Protein AF-A0A955J2I0-F1 (afdb_monomer_lite)

Foldseek 3Di:
DDDDDDDDDDDDDDDDDDDDDPPVPVVVVVVVVVVVVVVVVVVVVPPPDDDDDDDDDDDDDDPPPDLDFAADDDFDDLLFFAWLFPQEDCFQAQLHANAPDDDFDDDAWDDLPQFQDPVSNGGHNVRADAADDFAWDPQWDWDWDDDPQKIKIWTFQDFDPSGGFHDPQRDPPTPCCVGPRRNAAAATKTWIAMDGLAFDFDPGWAGDYFFFFWAWPRRHTATWQQDSRRTRCQSRHHGHQQQWDADPLNRIYHQARGPVVLVVQQDESDWAFTIATQSGATETAGHGRVSHGDDSVVAGSQQWDFYFDQRPNDTDGGIHWYAGSGPSRTTSTDRGDGDDIPIDRDPDDPPPDDDDDD

Sequence (358 aa):
MDTQQNIQPQGVPEQPKAKWYKNKKWIALIVALLVTASLIVSYFIFNRDADAPSAAKTSTQTESDSDEIPLAINPIDETKIPLGDNKVSTEAKQGYIFSCQTSFNGGGASDSNSWIDTANNTWDATKKVSVSGAVEWPNASYEASVSGGTRTITGNNLPINGQTTGVYPVQSSDPAYQYDKNPNEIAEQSLSLSFPATPSNADSPSCVDMGAVGVLMDGVVLFNGLDAGGRDAAAYETLDSCDGHPEMTDEYHHHGVPSCILSKYNEPSTSTLVGYAYDGYGIYVERDKNGDLLTNENLDECHGHTSIVDWDGEKVKLYHYVATMEYPYVVGCFRATPQVMSTQTASLPERQTPPLRR

pLDDT: mean 82.92, std 22.27, range [29.05, 98.88]

Structure (mmCIF, N/CA/C/O backbone):
data_AF-A0A955J2I0-F1
#
_entry.id   AF-A0A955J2I0-F1
#
loop_
_atom_site.group_PDB
_atom_site.id
_atom_site.type_symbol
_atom_site.label_atom_id
_atom_site.label_alt_id
_atom_site.label_comp_id
_atom_site.label_asym_id
_atom_site.label_entity_id
_atom_site.label_seq_id
_atom_site.pdbx_PDB_ins_code
_atom_site.Cartn_x
_atom_site.Cartn_y
_atom_site.Cartn_z
_atom_site.occupancy
_atom_site.B_iso_or_equiv
_atom_site.auth_seq_id
_atom_site.auth_comp_id
_atom_site.auth_asym_id
_atom_site.auth_atom_id
_atom_site.pdbx_PDB_model_num
ATOM 1 N N . MET A 1 1 ? -41.956 58.396 14.202 1.00 41.47 1 MET A N 1
ATOM 2 C CA . MET A 1 1 ? -42.240 58.990 15.521 1.00 41.47 1 MET A CA 1
ATOM 3 C C . MET A 1 1 ? -42.690 57.864 16.417 1.00 41.47 1 MET A C 1
ATOM 5 O O . MET A 1 1 ? -43.681 57.217 16.105 1.00 41.47 1 MET A O 1
ATOM 9 N N . ASP A 1 2 ? -41.863 57.587 17.420 1.00 43.94 2 ASP A N 1
ATOM 10 C CA . ASP A 1 2 ? -42.069 56.619 18.491 1.00 43.94 2 ASP A CA 1
ATOM 11 C C . ASP A 1 2 ? -43.472 56.658 19.088 1.00 43.94 2 ASP A C 1
ATOM 13 O O . ASP A 1 2 ? -44.014 57.729 19.358 1.00 43.94 2 ASP A O 1
ATOM 17 N N . THR A 1 3 ? -43.995 55.485 19.436 1.00 44.47 3 THR A N 1
ATOM 18 C CA . THR A 1 3 ? -44.557 55.299 20.779 1.00 44.47 3 THR A CA 1
ATOM 19 C C . THR A 1 3 ? -44.558 53.821 21.145 1.00 44.47 3 THR A C 1
ATOM 21 O O . THR A 1 3 ? -45.119 52.972 20.455 1.00 44.47 3 THR A O 1
ATOM 24 N N . GLN A 1 4 ? -43.851 53.534 22.233 1.00 40.41 4 GLN A N 1
ATOM 25 C CA . GLN A 1 4 ? -43.685 52.225 22.836 1.00 40.41 4 GLN A CA 1
ATOM 26 C C . GLN A 1 4 ? -44.946 51.749 23.577 1.00 40.41 4 GLN A C 1
ATOM 28 O O . GLN A 1 4 ? -45.637 52.533 24.219 1.00 40.41 4 GLN A O 1
ATOM 33 N N . GLN A 1 5 ? -45.155 50.432 23.479 1.00 42.97 5 GLN A N 1
ATOM 34 C CA . GLN A 1 5 ? -45.556 49.444 24.495 1.00 42.97 5 GLN A CA 1
ATOM 35 C C . GLN A 1 5 ? -46.550 49.814 25.612 1.00 42.97 5 GLN A C 1
ATOM 37 O O . GLN A 1 5 ? -46.297 50.670 26.451 1.00 42.97 5 GLN A O 1
ATOM 42 N N . ASN A 1 6 ? -47.549 48.940 25.788 1.00 43.09 6 ASN A N 1
ATOM 43 C CA . ASN A 1 6 ? -47.831 48.392 27.116 1.00 43.09 6 ASN A CA 1
ATOM 44 C C . ASN A 1 6 ? -48.347 46.944 27.003 1.00 43.09 6 ASN A C 1
ATOM 46 O O . ASN A 1 6 ? -49.470 46.702 26.562 1.00 43.09 6 ASN A O 1
ATOM 50 N N . ILE A 1 7 ? -47.493 45.982 27.359 1.00 46.75 7 ILE A N 1
ATOM 51 C CA . ILE A 1 7 ? -47.799 44.547 27.421 1.00 46.75 7 ILE A CA 1
ATOM 52 C C . ILE A 1 7 ? -48.140 44.219 28.880 1.00 46.75 7 ILE A C 1
ATOM 54 O O . ILE A 1 7 ? -47.330 44.437 29.776 1.00 46.75 7 ILE A O 1
ATOM 58 N N . GLN A 1 8 ? -49.341 43.690 29.115 1.00 49.28 8 GLN A N 1
ATOM 59 C CA . GLN A 1 8 ? -49.761 43.122 30.400 1.00 49.28 8 GLN A CA 1
ATOM 60 C C . GLN A 1 8 ? -49.143 41.719 30.577 1.00 49.28 8 GLN A C 1
ATOM 62 O O . GLN A 1 8 ? -49.182 40.934 29.626 1.00 49.28 8 GLN A O 1
ATOM 67 N N . PRO A 1 9 ? -48.610 41.350 31.756 1.00 47.72 9 PRO A N 1
ATOM 68 C CA . PRO A 1 9 ? -48.071 40.012 31.978 1.00 47.72 9 PRO A CA 1
ATOM 69 C C . PRO A 1 9 ? -49.199 38.979 32.142 1.00 47.72 9 PRO A C 1
ATOM 71 O O . PRO A 1 9 ? -50.043 39.086 33.030 1.00 47.72 9 PRO A O 1
ATOM 74 N N . GLN A 1 10 ? -49.201 37.964 31.276 1.00 46.72 10 GLN A N 1
ATOM 75 C CA . GLN A 1 10 ? -50.034 36.764 31.394 1.00 46.72 10 GLN A CA 1
ATOM 76 C C . GLN A 1 10 ? -49.516 35.883 32.543 1.00 46.72 10 GLN A C 1
ATOM 78 O O . GLN A 1 10 ? -48.310 35.681 32.690 1.00 46.72 10 GLN A O 1
ATOM 83 N N . GLY A 1 11 ? -50.438 35.385 33.370 1.00 41.78 11 GLY A N 1
ATOM 84 C CA . GLY A 1 11 ? -50.151 34.567 34.547 1.00 41.78 11 GLY A CA 1
ATOM 85 C C . GLY A 1 11 ? -49.504 33.218 34.220 1.00 41.78 11 GLY A C 1
ATOM 86 O O . GLY A 1 11 ? -49.794 32.589 33.206 1.00 41.78 11 GLY A O 1
ATOM 87 N N . VAL A 1 12 ? -48.633 32.768 35.122 1.00 47.84 12 VAL A N 1
ATOM 88 C CA . VAL A 1 12 ? -48.020 31.434 35.107 1.00 47.84 12 VAL A CA 1
ATOM 89 C C . VAL A 1 12 ? -49.077 30.393 35.507 1.00 47.84 12 VAL A C 1
ATOM 91 O O . VAL A 1 12 ? -49.693 30.558 36.562 1.00 47.84 12 VAL A O 1
ATOM 94 N N . PRO A 1 13 ? -49.302 29.315 34.733 1.00 45.16 13 PRO A N 1
ATOM 95 C CA . PRO A 1 13 ? -50.194 28.243 35.155 1.00 45.16 13 PRO A CA 1
ATOM 96 C C . PRO A 1 13 ? -49.532 27.380 36.242 1.00 45.16 13 PRO A C 1
ATOM 98 O O . PRO A 1 13 ? -48.404 26.904 36.100 1.00 45.16 13 PRO A O 1
ATOM 101 N N . GLU A 1 14 ? -50.257 27.186 37.341 1.00 47.28 14 GLU A N 1
ATOM 102 C CA . GLU A 1 14 ? -49.866 26.381 38.498 1.00 47.28 14 GLU A CA 1
ATOM 103 C C . GLU A 1 14 ? -49.799 24.884 38.120 1.00 47.28 14 GLU A C 1
ATOM 105 O O . GLU A 1 14 ? -50.764 24.306 37.619 1.00 47.28 14 GLU A O 1
ATOM 110 N N . GLN A 1 15 ? -48.647 24.242 38.341 1.00 48.09 15 GLN A N 1
ATOM 111 C CA . GLN A 1 15 ? -48.441 22.807 38.098 1.00 48.09 15 GLN A CA 1
ATOM 112 C C . GLN A 1 15 ? -49.146 21.961 39.181 1.00 48.09 15 GLN A C 1
ATOM 114 O O . GLN A 1 15 ? -49.000 22.258 40.373 1.00 48.09 15 GLN A O 1
ATOM 119 N N . PRO A 1 16 ? -49.859 20.870 38.837 1.00 45.12 16 PRO A N 1
ATOM 120 C CA . PRO A 1 16 ? -50.501 20.027 39.838 1.00 45.12 16 PRO A CA 1
ATOM 121 C C . PRO A 1 16 ? -49.459 19.233 40.640 1.00 45.12 16 PRO A C 1
ATOM 123 O O . PRO A 1 16 ? -48.664 18.464 40.100 1.00 45.12 16 PRO A O 1
ATOM 126 N N . LYS A 1 17 ? -49.485 19.389 41.968 1.00 42.72 17 LYS A N 1
ATOM 127 C CA . LYS A 1 17 ? -48.647 18.627 42.907 1.00 42.72 17 LYS A CA 1
ATOM 128 C C . LYS A 1 17 ? -48.987 17.134 42.828 1.00 42.72 17 LYS A C 1
ATOM 130 O O . LYS A 1 17 ? -50.084 16.723 43.209 1.00 42.72 17 LYS A O 1
ATOM 135 N N . ALA A 1 18 ? -48.030 16.315 42.394 1.00 43.56 18 ALA A N 1
ATOM 136 C CA . ALA A 1 18 ? -48.147 14.860 42.410 1.00 43.56 18 ALA A CA 1
ATOM 137 C C . ALA A 1 18 ? -48.286 14.340 43.856 1.00 43.56 18 ALA A C 1
ATOM 139 O O . ALA A 1 18 ? -47.379 14.474 44.681 1.00 43.56 18 ALA A O 1
ATOM 140 N N . LYS A 1 19 ? -49.436 13.735 44.178 1.00 42.22 19 LYS A N 1
ATOM 141 C CA . LYS A 1 19 ? -49.661 13.022 45.444 1.00 42.22 19 LYS A CA 1
ATOM 142 C C . LYS A 1 19 ? -48.956 11.666 45.401 1.00 42.22 19 LYS A C 1
ATOM 144 O O . LYS A 1 19 ? -49.453 10.718 44.802 1.00 42.22 19 LYS A O 1
ATOM 149 N N . TRP A 1 20 ? -47.831 11.560 46.099 1.00 37.31 20 TRP A N 1
ATOM 150 C CA . TRP A 1 20 ? -47.166 10.286 46.368 1.00 37.31 20 TRP A CA 1
ATOM 151 C C . TRP A 1 20 ? -47.959 9.482 47.409 1.00 37.31 20 TRP A C 1
ATOM 153 O O . TRP A 1 20 ? -47.962 9.805 48.599 1.00 37.31 20 TRP A O 1
ATOM 163 N N . TYR A 1 21 ? -48.639 8.420 46.973 1.00 45.06 21 TYR A N 1
ATOM 164 C CA . TYR A 1 21 ? -49.272 7.452 47.870 1.00 45.06 21 TYR A CA 1
ATOM 165 C C . TYR A 1 21 ? -48.204 6.564 48.531 1.00 45.06 21 TYR A C 1
ATOM 167 O O . TYR A 1 21 ? -47.581 5.718 47.893 1.00 45.06 21 TYR A O 1
ATOM 175 N N . LYS A 1 22 ? -48.012 6.726 49.847 1.00 51.97 22 LYS A N 1
ATOM 176 C CA . LYS A 1 22 ? -47.215 5.819 50.691 1.00 51.97 22 LYS A CA 1
ATOM 177 C C . LYS A 1 22 ? -47.946 4.484 50.872 1.00 51.97 22 LYS A C 1
ATOM 179 O O . LYS A 1 22 ? -48.628 4.287 51.872 1.00 51.97 22 LYS A O 1
ATOM 184 N N . ASN A 1 23 ? -47.756 3.539 49.955 1.00 51.47 23 ASN A N 1
ATOM 185 C CA . ASN A 1 23 ? -48.223 2.161 50.123 1.00 51.47 23 ASN A CA 1
ATOM 186 C C . ASN A 1 23 ? -47.050 1.222 50.452 1.00 51.47 23 ASN A C 1
ATOM 188 O O . ASN A 1 23 ? -46.541 0.491 49.605 1.00 51.47 23 ASN A O 1
ATOM 192 N N . LYS A 1 24 ? -46.644 1.204 51.731 1.00 50.97 24 LYS A N 1
ATOM 193 C CA . LYS A 1 24 ? -45.566 0.345 52.273 1.00 50.97 24 LYS A CA 1
ATOM 194 C C . LYS A 1 24 ? -45.772 -1.167 52.043 1.00 50.97 24 LYS A C 1
ATOM 196 O O . LYS A 1 24 ? -44.833 -1.932 52.213 1.00 50.97 24 LYS A O 1
ATOM 201 N N . LYS A 1 25 ? -46.972 -1.603 51.640 1.00 50.94 25 LYS A N 1
ATOM 202 C CA . LYS A 1 25 ? -47.288 -3.014 51.363 1.00 50.94 25 LYS A CA 1
ATOM 203 C C . LYS A 1 25 ? -46.797 -3.512 49.993 1.00 50.94 25 LYS A C 1
ATOM 205 O O . LYS A 1 25 ? -46.564 -4.704 49.857 1.00 50.94 25 LYS A O 1
ATOM 210 N N . TRP A 1 26 ? -46.579 -2.626 49.016 1.00 51.47 26 TRP A N 1
ATOM 211 C CA . TRP A 1 26 ? -46.114 -3.021 47.674 1.00 51.47 26 TRP A CA 1
ATOM 212 C C . TRP A 1 26 ? -44.588 -3.154 47.581 1.00 51.47 26 TRP A C 1
ATOM 214 O O . TRP A 1 26 ? -44.085 -4.024 46.879 1.00 51.47 26 TRP A O 1
ATOM 224 N N . ILE A 1 27 ? -43.846 -2.368 48.367 1.00 56.34 27 ILE A N 1
ATOM 225 C CA . ILE A 1 27 ? -42.375 -2.438 48.423 1.00 56.34 27 ILE A CA 1
ATOM 226 C C . ILE A 1 27 ? -41.914 -3.772 49.038 1.00 56.34 27 ILE A C 1
ATOM 228 O O . ILE A 1 27 ? -40.964 -4.376 48.553 1.00 56.34 27 ILE A O 1
ATOM 232 N N . ALA A 1 28 ? -42.628 -4.286 50.046 1.00 54.81 28 ALA A N 1
ATOM 233 C CA . ALA A 1 28 ? -42.317 -5.581 50.656 1.00 54.81 28 ALA A CA 1
ATOM 234 C C . ALA A 1 28 ? -42.528 -6.771 49.694 1.00 54.81 28 ALA A C 1
ATOM 236 O O . ALA A 1 28 ? -41.778 -7.741 49.749 1.00 54.81 28 ALA A O 1
ATOM 237 N N . LEU A 1 29 ? -43.505 -6.679 48.783 1.00 53.41 29 LEU A N 1
ATOM 238 C CA . LEU A 1 29 ? -43.771 -7.702 47.762 1.00 53.41 29 LEU A CA 1
ATOM 239 C C . LEU A 1 29 ? -42.708 -7.715 46.653 1.00 53.41 29 LEU A C 1
ATOM 241 O O . LEU A 1 29 ? -42.313 -8.788 46.206 1.00 53.41 29 LEU A O 1
ATOM 245 N N . ILE A 1 30 ? -42.192 -6.547 46.258 1.00 56.88 30 ILE A N 1
ATOM 246 C CA . ILE A 1 30 ? -41.130 -6.434 45.242 1.00 56.88 30 ILE A CA 1
ATOM 247 C C . ILE A 1 30 ? -39.786 -6.942 45.789 1.00 56.88 30 ILE A C 1
ATOM 249 O O . ILE A 1 30 ? -39.065 -7.652 45.091 1.00 56.88 30 ILE A O 1
ATOM 253 N N . VAL A 1 31 ? -39.469 -6.661 47.058 1.00 60.50 31 VAL A N 1
ATOM 254 C CA . VAL A 1 31 ? -38.233 -7.155 47.694 1.00 60.50 31 VAL A CA 1
ATOM 255 C C . VAL A 1 31 ? -38.262 -8.682 47.883 1.00 60.50 31 VAL A C 1
ATOM 257 O O . VAL A 1 31 ? -37.247 -9.337 47.663 1.00 60.50 31 VAL A O 1
ATOM 260 N N . ALA A 1 32 ? -39.415 -9.283 48.201 1.00 57.81 32 ALA A N 1
ATOM 261 C CA . ALA A 1 32 ? -39.543 -10.742 48.326 1.00 57.81 32 ALA A CA 1
ATOM 262 C C . ALA A 1 32 ? -39.419 -11.491 46.977 1.00 57.81 32 ALA A C 1
ATOM 264 O O . ALA A 1 32 ? -38.877 -12.598 46.927 1.00 57.81 32 ALA A O 1
ATOM 265 N N . LEU A 1 33 ? -39.868 -10.877 45.876 1.00 53.56 33 LEU A N 1
ATOM 266 C CA . LEU A 1 33 ? -39.713 -11.417 44.516 1.00 53.56 33 LEU A CA 1
ATOM 267 C C . LEU A 1 33 ? -38.259 -11.357 44.017 1.00 53.56 33 LEU A C 1
ATOM 269 O O . LEU A 1 33 ? -37.804 -12.280 43.348 1.00 53.56 33 LEU A O 1
ATOM 273 N N . LEU A 1 34 ? -37.496 -10.326 44.396 1.00 50.88 34 LEU A N 1
ATOM 274 C CA . LEU A 1 34 ? -36.080 -10.208 44.023 1.00 50.88 34 LEU A CA 1
ATOM 275 C C . LEU A 1 34 ? -35.172 -11.181 44.799 1.00 50.88 34 LEU A C 1
ATOM 277 O O . LEU A 1 34 ? -34.218 -11.710 44.236 1.00 50.88 34 LEU A O 1
ATOM 281 N N . VAL A 1 35 ? -35.490 -11.489 46.063 1.00 53.41 35 VAL A N 1
ATOM 282 C CA . VAL A 1 35 ? -34.707 -12.446 46.874 1.00 53.41 35 VAL A CA 1
ATOM 283 C C . VAL A 1 35 ? -34.937 -13.902 46.441 1.00 53.41 35 VAL A C 1
ATOM 285 O O . VAL A 1 35 ? -34.027 -14.724 46.531 1.00 53.41 35 VAL A O 1
ATOM 288 N N . THR A 1 36 ? -36.119 -14.233 45.913 1.00 49.44 36 THR A N 1
ATOM 289 C CA . THR A 1 36 ? -36.418 -15.586 45.407 1.00 49.44 36 THR A CA 1
ATOM 290 C C . THR A 1 36 ? -35.846 -15.834 44.008 1.00 49.44 36 THR A C 1
ATOM 292 O O . THR A 1 36 ? -35.385 -16.942 43.737 1.00 49.44 36 THR A O 1
ATOM 295 N N . ALA A 1 37 ? -35.757 -14.806 43.155 1.00 48.69 37 ALA A N 1
ATOM 296 C CA . ALA A 1 37 ? -35.093 -14.903 41.852 1.00 48.69 37 ALA A CA 1
ATOM 297 C C . ALA A 1 37 ? -33.570 -15.151 41.968 1.00 48.69 37 ALA A C 1
ATOM 299 O O . ALA A 1 37 ? -33.034 -15.995 41.249 1.00 48.69 37 ALA A O 1
ATOM 300 N N . SER A 1 38 ? -32.877 -14.516 42.924 1.00 47.12 38 SER A N 1
ATOM 301 C CA . SER A 1 38 ? -31.424 -14.708 43.124 1.00 47.12 38 SER A CA 1
ATOM 302 C C . SER A 1 38 ? -31.030 -16.084 43.683 1.00 47.12 38 SER A C 1
ATOM 304 O O . SER A 1 38 ? -29.904 -16.540 43.469 1.00 47.12 38 SER A O 1
ATOM 306 N N . LEU A 1 39 ? -31.948 -16.789 44.355 1.00 43.91 39 LEU A N 1
ATOM 307 C CA . LEU A 1 39 ? -31.696 -18.148 44.856 1.00 43.91 39 LEU A CA 1
ATOM 308 C C . LEU A 1 39 ? -31.892 -19.222 43.774 1.00 43.91 39 LEU A C 1
ATOM 310 O O . LEU A 1 39 ? -31.216 -20.247 43.809 1.00 43.91 39 LEU A O 1
ATOM 314 N N . ILE A 1 40 ? -32.746 -18.973 42.775 1.00 49.19 40 ILE A N 1
ATOM 315 C CA . ILE A 1 40 ? -32.965 -19.900 41.653 1.00 49.19 40 ILE A CA 1
ATOM 316 C C . ILE A 1 40 ? -31.797 -19.827 40.657 1.00 49.19 40 ILE A C 1
ATOM 318 O O . ILE A 1 40 ? -31.323 -20.865 40.203 1.00 49.19 40 ILE A O 1
ATOM 322 N N . VAL A 1 41 ? -31.255 -18.634 40.387 1.00 45.66 41 VAL A N 1
ATOM 323 C CA . VAL A 1 41 ? -30.077 -18.471 39.509 1.00 45.66 41 VAL A CA 1
ATOM 324 C C . VAL A 1 41 ? -28.834 -19.147 40.108 1.00 45.66 41 VAL A C 1
ATOM 326 O O . VAL A 1 41 ? -28.095 -19.817 39.393 1.00 45.66 41 VAL A O 1
ATOM 329 N N . SER A 1 42 ? -28.661 -19.091 41.433 1.00 44.34 42 SER A N 1
ATOM 330 C CA . SER A 1 42 ? -27.559 -19.780 42.128 1.00 44.34 42 SER A CA 1
ATOM 331 C C . SER A 1 42 ? -27.664 -21.317 42.084 1.00 44.34 42 SER A C 1
ATOM 333 O O . SER A 1 42 ? -26.641 -21.994 42.111 1.00 44.34 42 SER A O 1
ATOM 335 N N . TYR A 1 43 ? -28.875 -21.883 41.977 1.00 42.06 43 TYR A N 1
ATOM 336 C CA . TYR A 1 43 ? -29.081 -23.337 41.875 1.00 42.06 43 TYR A CA 1
ATOM 337 C C . TYR A 1 43 ? -28.783 -23.882 40.466 1.00 42.06 43 TYR A C 1
ATOM 339 O O . TYR A 1 43 ? -28.312 -25.010 40.332 1.00 42.06 43 TYR A O 1
ATOM 347 N N . PHE A 1 44 ? -28.990 -23.077 39.417 1.00 40.25 44 PHE A N 1
ATOM 348 C CA . PHE A 1 44 ? -28.693 -23.472 38.033 1.00 40.25 44 PHE A CA 1
ATOM 349 C C . PHE A 1 44 ? -27.226 -23.268 37.620 1.00 40.25 44 PHE A C 1
ATOM 351 O O . PHE A 1 44 ? -26.781 -23.921 36.680 1.00 40.25 44 PHE A O 1
ATOM 358 N N . ILE A 1 45 ? -26.462 -22.428 38.328 1.00 44.47 45 ILE A N 1
ATOM 359 C CA . ILE A 1 45 ? -25.027 -22.212 38.057 1.00 44.47 45 ILE A CA 1
ATOM 360 C C . ILE A 1 45 ? -24.145 -23.336 38.646 1.00 44.47 45 ILE A C 1
ATOM 362 O O . ILE A 1 45 ? -23.061 -23.581 38.133 1.00 44.47 45 ILE A O 1
ATOM 366 N N . PHE A 1 46 ? -24.609 -24.073 39.664 1.00 38.50 46 PHE A N 1
ATOM 367 C CA . PHE A 1 46 ? -23.791 -25.079 40.368 1.00 38.50 46 PHE A CA 1
ATOM 368 C C . PHE A 1 46 ? -24.024 -26.549 39.973 1.00 38.50 46 PHE A C 1
ATOM 370 O O . PHE A 1 46 ? -23.339 -27.414 40.507 1.00 38.50 46 PHE A O 1
ATOM 377 N N . ASN A 1 47 ? -24.963 -26.862 39.071 1.00 38.56 47 ASN A N 1
ATOM 378 C CA . ASN A 1 47 ? -25.396 -28.251 38.838 1.00 38.56 47 ASN A CA 1
ATOM 379 C C . ASN A 1 47 ? -25.459 -28.675 37.360 1.00 38.56 47 ASN A C 1
ATOM 381 O O . ASN A 1 47 ? -26.307 -29.482 36.977 1.00 38.56 47 ASN A O 1
ATOM 385 N N . ARG A 1 48 ? -24.561 -28.157 36.514 1.00 41.22 48 ARG A N 1
ATOM 386 C CA . ARG A 1 48 ? -24.465 -28.584 35.108 1.00 41.22 48 ARG A CA 1
ATOM 387 C C . ARG A 1 48 ? -23.078 -29.099 34.722 1.00 41.22 48 ARG A C 1
ATOM 389 O O . ARG A 1 48 ? -22.542 -28.684 33.708 1.00 41.22 48 ARG A O 1
ATOM 396 N N . ASP A 1 49 ? -22.571 -30.052 35.499 1.00 42.00 49 ASP A N 1
ATOM 397 C CA . ASP A 1 49 ? -21.502 -30.965 35.084 1.00 42.00 49 ASP A CA 1
ATOM 398 C C . ASP A 1 49 ? -21.998 -32.410 35.213 1.00 42.00 49 ASP A C 1
ATOM 400 O O . ASP A 1 49 ? -22.025 -32.965 36.308 1.00 42.00 49 ASP A O 1
ATOM 404 N N . ALA A 1 50 ? -22.443 -32.985 34.094 1.00 46.12 50 ALA A N 1
ATOM 405 C CA . ALA A 1 50 ? -22.322 -34.403 33.742 1.00 46.12 50 ALA A CA 1
ATOM 406 C C . ALA A 1 50 ? -23.073 -34.665 32.425 1.00 46.12 50 ALA A C 1
ATOM 408 O O . ALA A 1 50 ? -24.240 -34.310 32.281 1.00 46.12 50 ALA A O 1
ATOM 409 N N . ASP A 1 51 ? -22.369 -35.326 31.508 1.00 39.09 51 ASP A N 1
ATOM 410 C CA . ASP A 1 51 ? -22.837 -35.981 30.281 1.00 39.09 51 ASP A CA 1
ATOM 411 C C . ASP A 1 51 ? -22.989 -35.123 29.008 1.00 39.09 51 ASP A C 1
ATOM 413 O O . ASP A 1 51 ? -24.080 -34.774 28.562 1.00 39.09 51 ASP A O 1
ATOM 417 N N . ALA A 1 52 ? -21.851 -34.904 28.334 1.00 40.00 52 ALA A N 1
ATOM 418 C CA . ALA A 1 52 ? -21.777 -34.707 26.883 1.00 40.00 52 ALA A CA 1
ATOM 419 C C . ALA A 1 52 ? -20.863 -35.789 26.257 1.00 40.00 52 ALA A C 1
ATOM 421 O O . ALA A 1 52 ? -19.793 -36.068 26.808 1.00 40.00 52 ALA A O 1
ATOM 422 N N . PRO A 1 53 ? -21.247 -36.422 25.128 1.00 37.00 53 PRO A N 1
ATOM 423 C CA . PRO A 1 53 ? -20.465 -37.484 24.503 1.00 37.00 53 PRO A CA 1
ATOM 424 C C . PRO A 1 53 ? -19.330 -36.934 23.620 1.00 37.00 53 PRO A C 1
ATOM 426 O O . PRO A 1 53 ? -19.520 -36.004 22.846 1.00 37.00 53 PRO A O 1
ATOM 429 N N . SER A 1 54 ? -18.159 -37.568 23.759 1.00 32.34 54 SER A N 1
ATOM 430 C CA . SER A 1 54 ? -16.986 -37.642 22.866 1.00 32.34 54 SER A CA 1
ATOM 431 C C . SER A 1 54 ? -16.844 -36.574 21.764 1.00 32.34 54 SER A C 1
ATOM 433 O O . SER A 1 54 ? -17.412 -36.680 20.679 1.00 32.34 54 SER A O 1
ATOM 435 N N . ALA A 1 55 ? -15.971 -35.598 22.028 1.00 35.44 55 ALA A N 1
ATOM 436 C CA . ALA A 1 55 ? -15.475 -34.630 21.059 1.00 35.44 55 ALA A CA 1
ATOM 437 C C . ALA A 1 55 ? -14.580 -35.287 19.989 1.00 35.44 55 ALA A C 1
ATOM 439 O O . ALA A 1 55 ? -13.589 -35.955 20.303 1.00 35.44 55 ALA A O 1
ATOM 440 N N . ALA A 1 56 ? -14.907 -35.029 18.722 1.00 36.66 56 ALA A N 1
ATOM 441 C CA . ALA A 1 56 ? -13.955 -35.065 17.621 1.00 36.66 56 ALA A CA 1
ATOM 442 C C . ALA A 1 56 ? -13.002 -33.861 17.746 1.00 36.66 56 ALA A C 1
ATOM 444 O O . ALA A 1 56 ? -13.406 -32.775 18.155 1.00 36.66 56 ALA A O 1
ATOM 445 N N . LYS A 1 57 ? -11.722 -34.084 17.435 1.00 37.31 57 LYS A N 1
ATOM 446 C CA . LYS A 1 57 ? -10.630 -33.110 17.554 1.00 37.31 57 LYS A CA 1
ATOM 447 C C . LYS A 1 57 ? -10.854 -31.901 16.638 1.00 37.31 57 LYS A C 1
ATOM 449 O O . LYS A 1 57 ? -10.599 -31.997 15.442 1.00 37.31 57 LYS A O 1
ATOM 454 N N . THR A 1 58 ? -11.230 -30.770 17.220 1.00 29.06 58 THR A N 1
ATOM 455 C CA . THR A 1 58 ? -11.061 -29.444 16.614 1.00 29.06 58 THR A CA 1
ATOM 456 C C . THR A 1 58 ? -9.801 -28.828 17.210 1.00 29.06 58 THR A C 1
ATOM 458 O O . THR A 1 58 ? -9.653 -28.785 18.431 1.00 29.06 58 THR A O 1
ATOM 461 N N . SER A 1 59 ? -8.855 -28.433 16.357 1.00 32.88 59 SER A N 1
ATOM 462 C CA . SER A 1 59 ? -7.624 -27.764 16.769 1.00 32.88 59 SER A CA 1
ATOM 463 C C . SER A 1 59 ? -7.954 -26.389 17.339 1.00 32.88 59 SER A C 1
ATOM 465 O O . SER A 1 59 ? -8.426 -25.512 16.620 1.00 32.88 59 SER A O 1
ATOM 467 N N . THR A 1 60 ? -7.698 -26.211 18.627 1.00 29.05 60 THR A N 1
ATOM 468 C CA . THR A 1 60 ? -7.707 -24.915 19.295 1.00 29.05 60 THR A CA 1
ATOM 469 C C . THR A 1 60 ? -6.613 -24.043 18.677 1.00 29.05 60 THR A C 1
ATOM 471 O O . THR A 1 60 ? -5.431 -24.320 18.874 1.00 29.05 60 THR A O 1
ATOM 474 N N . GLN A 1 61 ? -6.995 -23.024 17.907 1.00 36.72 61 GLN A N 1
ATOM 475 C CA . GLN A 1 61 ? -6.129 -21.870 17.695 1.00 36.72 61 GLN A CA 1
ATOM 476 C C . GLN A 1 61 ? -6.143 -21.061 18.991 1.00 36.72 61 GLN A C 1
ATOM 478 O O . GLN A 1 61 ? -7.198 -20.704 19.512 1.00 36.72 61 GLN A O 1
ATOM 483 N N . THR A 1 62 ? -4.962 -20.871 19.555 1.00 30.02 62 THR A N 1
ATOM 484 C CA . THR A 1 62 ? -4.730 -20.020 20.713 1.00 30.02 62 THR A CA 1
ATOM 485 C C . THR A 1 62 ? -4.815 -18.573 20.231 1.00 30.02 62 THR A C 1
ATOM 487 O O . THR A 1 62 ? -3.925 -18.136 19.510 1.00 30.02 62 THR A O 1
ATOM 490 N N . GLU A 1 63 ? -5.861 -17.832 20.602 1.00 40.50 63 GLU A N 1
ATOM 491 C CA . GLU A 1 63 ? -5.809 -16.365 20.566 1.00 40.50 63 GLU A CA 1
ATOM 492 C C . GLU A 1 63 ? -4.680 -15.932 21.510 1.00 40.50 63 GLU A C 1
ATOM 494 O O . GLU A 1 63 ? -4.781 -16.082 22.731 1.00 40.50 63 GLU A O 1
ATOM 499 N N . SER A 1 64 ? -3.558 -15.479 20.950 1.00 36.78 64 SER A N 1
ATOM 500 C CA . SER A 1 64 ? -2.481 -14.880 21.726 1.00 36.78 64 SER A CA 1
ATOM 501 C C . SER A 1 64 ? -2.922 -13.496 22.183 1.00 36.78 64 SER A C 1
ATOM 503 O O . SER A 1 64 ? -3.011 -12.557 21.397 1.00 36.78 64 SER A O 1
ATOM 505 N N . ASP A 1 65 ? -3.197 -13.379 23.475 1.00 40.41 65 ASP A N 1
ATOM 506 C CA . ASP A 1 65 ? -3.350 -12.113 24.179 1.00 40.41 65 ASP A CA 1
ATOM 507 C C . ASP A 1 65 ? -1.957 -11.466 24.311 1.00 40.41 65 ASP A C 1
ATOM 509 O O . ASP A 1 65 ? -1.293 -11.600 25.337 1.00 40.41 65 ASP A O 1
ATOM 513 N N . SER A 1 66 ? -1.426 -10.887 23.229 1.00 45.06 66 SER A N 1
ATOM 514 C CA . SER A 1 66 ? -0.103 -10.254 23.245 1.00 45.06 66 SER A CA 1
ATOM 515 C C . SER A 1 66 ? -0.227 -8.755 23.505 1.00 45.06 66 SER A C 1
ATOM 517 O O . SER A 1 66 ? -0.317 -7.947 22.584 1.00 45.06 66 SER A O 1
ATOM 519 N N . ASP A 1 67 ? -0.146 -8.400 24.787 1.00 49.25 67 ASP A N 1
ATOM 520 C CA . ASP A 1 67 ? 0.259 -7.073 25.280 1.00 49.25 67 ASP A CA 1
ATOM 521 C C . ASP A 1 67 ? 1.742 -6.746 24.954 1.00 49.25 67 ASP A C 1
ATOM 523 O O . ASP A 1 67 ? 2.275 -5.726 25.393 1.00 49.25 67 ASP A O 1
ATOM 527 N N . GLU A 1 68 ? 2.450 -7.615 24.222 1.00 57.31 68 GLU A N 1
ATOM 528 C CA . GLU A 1 68 ? 3.892 -7.530 23.985 1.00 57.31 68 GLU A CA 1
ATOM 529 C C . GLU A 1 68 ? 4.248 -7.075 22.565 1.00 57.31 68 GLU A C 1
ATOM 531 O O . GLU A 1 68 ? 3.637 -7.478 21.578 1.00 57.31 68 GLU A O 1
ATOM 536 N N . ILE A 1 69 ? 5.310 -6.262 22.504 1.00 56.53 69 ILE A N 1
ATOM 537 C CA . ILE A 1 69 ? 6.100 -5.930 21.310 1.00 56.53 69 ILE A CA 1
ATOM 538 C C . ILE A 1 69 ? 6.297 -7.193 20.454 1.00 56.53 69 ILE A C 1
ATOM 540 O O . ILE A 1 69 ? 6.648 -8.230 21.034 1.00 56.53 69 ILE A O 1
ATOM 544 N N . PRO A 1 70 ? 6.159 -7.131 19.110 1.00 63.53 70 PRO A N 1
ATOM 545 C CA . PRO A 1 70 ? 6.361 -8.308 18.278 1.00 63.53 70 PRO A CA 1
ATOM 546 C C . PRO A 1 70 ? 7.734 -8.930 18.565 1.00 63.53 70 PRO A C 1
ATOM 548 O O . PRO A 1 70 ? 8.766 -8.244 18.617 1.00 63.53 70 PRO A O 1
ATOM 551 N N . LEU A 1 71 ? 7.728 -10.241 18.830 1.00 68.81 71 LEU A N 1
ATOM 552 C CA . LEU A 1 71 ? 8.935 -11.047 19.033 1.00 68.81 71 LEU A CA 1
ATOM 553 C C . LEU A 1 71 ? 9.886 -10.875 17.843 1.00 68.81 71 LEU A C 1
ATOM 555 O O . LEU A 1 71 ? 9.445 -10.471 16.784 1.00 68.81 71 LEU A O 1
ATOM 559 N N . ALA A 1 72 ? 11.174 -11.213 17.996 1.00 76.44 72 ALA A N 1
ATOM 560 C CA . ALA A 1 72 ? 12.098 -11.152 16.853 1.00 76.44 72 ALA A CA 1
ATOM 561 C C . ALA A 1 72 ? 11.567 -12.014 15.706 1.00 76.44 72 ALA A C 1
ATOM 563 O O . ALA A 1 72 ? 11.376 -13.220 15.890 1.00 76.44 72 ALA A O 1
ATOM 564 N N . ILE A 1 73 ? 11.386 -11.385 14.557 1.00 83.50 73 ILE A N 1
ATOM 565 C CA . ILE A 1 73 ? 10.936 -11.973 13.306 1.00 83.50 73 ILE A CA 1
ATOM 566 C C . ILE A 1 73 ? 12.171 -12.168 12.432 1.00 83.50 73 ILE A C 1
ATOM 568 O O . ILE A 1 73 ? 13.159 -11.443 12.541 1.00 83.50 73 ILE A O 1
ATOM 572 N N . ASN A 1 74 ? 12.158 -13.198 11.591 1.00 86.06 74 ASN A N 1
ATOM 573 C CA . ASN A 1 74 ? 13.176 -13.302 10.556 1.00 86.06 74 ASN A CA 1
ATOM 574 C C . ASN A 1 74 ? 12.785 -12.342 9.428 1.00 86.06 74 ASN A C 1
ATOM 576 O O . ASN A 1 74 ? 11.713 -12.540 8.851 1.00 86.06 74 ASN A O 1
ATOM 580 N N . PRO A 1 75 ? 13.611 -11.336 9.097 1.00 86.94 75 PRO A N 1
ATOM 581 C CA . PRO A 1 75 ? 13.274 -10.411 8.029 1.00 86.94 75 PRO A CA 1
ATOM 582 C C . PRO A 1 75 ? 13.138 -11.146 6.697 1.00 86.94 75 PRO A C 1
ATOM 584 O O . PRO A 1 75 ? 13.840 -12.128 6.428 1.00 86.94 75 PRO A O 1
ATOM 587 N N . ILE A 1 76 ? 12.249 -10.638 5.848 1.00 92.88 76 ILE A N 1
ATOM 588 C CA . ILE A 1 76 ? 12.128 -11.097 4.468 1.00 92.88 76 ILE A CA 1
ATOM 589 C C . ILE A 1 76 ? 13.397 -10.707 3.703 1.00 92.88 76 ILE A C 1
ATOM 591 O O . ILE A 1 76 ? 13.845 -9.564 3.750 1.00 92.88 76 ILE A O 1
ATOM 595 N N . ASP A 1 77 ? 13.972 -11.671 2.984 1.00 94.88 77 ASP A N 1
ATOM 596 C CA . ASP A 1 77 ? 15.053 -11.422 2.033 1.00 94.88 77 ASP A CA 1
ATOM 597 C C . ASP A 1 77 ? 14.480 -10.673 0.820 1.00 94.88 77 ASP A C 1
ATOM 599 O O . ASP A 1 77 ? 13.790 -11.265 -0.010 1.00 94.88 77 ASP A O 1
ATOM 603 N N . GLU A 1 78 ? 14.773 -9.375 0.711 1.00 95.12 78 GLU A N 1
ATOM 604 C CA . GLU A 1 78 ? 14.303 -8.508 -0.382 1.00 95.12 78 GLU A CA 1
ATOM 605 C C . GLU A 1 78 ? 14.738 -8.992 -1.776 1.00 95.12 78 GLU A C 1
ATOM 607 O O . GLU A 1 78 ? 14.147 -8.602 -2.783 1.00 95.12 78 GLU A O 1
ATOM 612 N N . THR A 1 79 ? 15.745 -9.870 -1.855 1.00 96.44 79 THR A N 1
ATOM 613 C CA . THR A 1 79 ? 16.188 -10.471 -3.120 1.00 96.44 79 THR A CA 1
ATOM 614 C C . THR A 1 79 ? 15.376 -11.705 -3.525 1.00 96.44 79 THR A C 1
ATOM 616 O O . THR A 1 79 ? 15.561 -12.232 -4.626 1.00 96.44 79 THR A O 1
ATOM 619 N N . LYS A 1 80 ? 14.504 -12.199 -2.634 1.00 96.62 80 LYS A N 1
ATOM 620 C CA . LYS A 1 80 ? 13.724 -13.438 -2.782 1.00 96.62 80 LYS A CA 1
ATOM 621 C C . LYS A 1 80 ? 12.340 -13.335 -2.136 1.00 96.62 80 LYS A C 1
ATOM 623 O O . LYS A 1 80 ? 11.893 -14.260 -1.455 1.00 96.62 80 LYS A O 1
ATOM 628 N N . ILE A 1 81 ? 11.647 -12.227 -2.363 1.00 96.94 81 ILE A N 1
ATOM 629 C CA . ILE A 1 81 ? 10.284 -12.034 -1.864 1.00 96.94 81 ILE A CA 1
ATOM 630 C C . ILE A 1 81 ? 9.368 -13.077 -2.523 1.00 96.94 81 ILE A C 1
ATOM 632 O O . ILE A 1 81 ? 9.415 -13.215 -3.748 1.00 96.94 81 ILE A O 1
ATOM 636 N N . PRO A 1 82 ? 8.537 -13.825 -1.772 1.00 96.81 82 PRO A N 1
ATOM 637 C CA . PRO A 1 82 ? 7.595 -14.771 -2.363 1.00 96.81 82 PRO A CA 1
ATOM 638 C C . PRO A 1 82 ? 6.632 -14.082 -3.336 1.00 96.81 82 PRO A C 1
ATOM 640 O O . PRO A 1 82 ? 5.936 -13.142 -2.960 1.00 96.81 82 PRO A O 1
ATOM 643 N N . LEU A 1 83 ? 6.549 -14.589 -4.566 1.00 96.38 83 LEU A N 1
ATOM 644 C CA . LEU A 1 83 ? 5.655 -14.057 -5.593 1.00 96.38 83 LEU A CA 1
ATOM 645 C C . LEU A 1 83 ? 4.185 -14.365 -5.252 1.00 96.38 83 LEU A C 1
ATOM 647 O O . LEU A 1 83 ? 3.849 -15.490 -4.852 1.00 96.38 83 LEU A O 1
ATOM 651 N N . GLY A 1 84 ? 3.318 -13.363 -5.400 1.00 96.50 84 GLY A N 1
ATOM 652 C CA . GLY A 1 84 ? 1.876 -13.422 -5.141 1.00 96.50 84 GLY A CA 1
ATOM 653 C C . GLY A 1 84 ? 1.027 -14.087 -6.229 1.00 96.50 84 GLY A C 1
ATOM 654 O O . GLY A 1 84 ? -0.176 -14.267 -6.044 1.00 96.50 84 GLY A O 1
ATOM 655 N N . ASP A 1 85 ? 1.624 -14.489 -7.349 1.00 94.56 85 ASP A N 1
ATOM 656 C C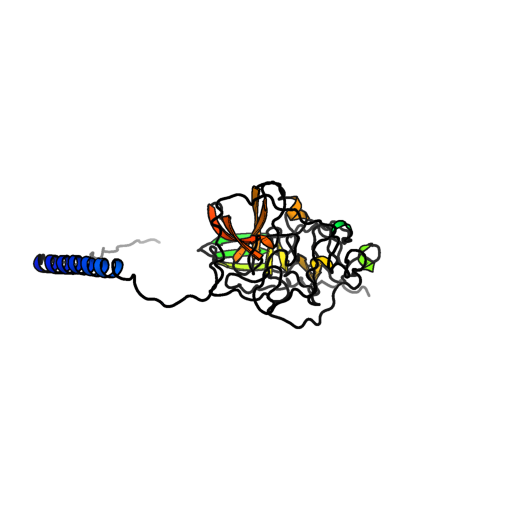A . ASP A 1 85 ? 0.902 -15.092 -8.469 1.00 94.56 85 ASP A CA 1
ATOM 657 C C . ASP A 1 85 ? 0.066 -16.309 -8.061 1.00 94.56 85 ASP A C 1
ATOM 659 O O . ASP A 1 85 ? 0.500 -17.188 -7.313 1.00 94.56 85 ASP A O 1
ATOM 663 N N . ASN A 1 86 ? -1.151 -16.384 -8.608 1.00 93.56 86 ASN A N 1
ATOM 664 C CA . ASN A 1 86 ? -2.150 -17.414 -8.302 1.00 93.56 86 ASN A CA 1
ATOM 665 C C . ASN A 1 86 ? -2.615 -17.445 -6.832 1.00 93.56 86 ASN A C 1
ATOM 667 O O . ASN A 1 86 ? -3.332 -18.371 -6.444 1.00 93.56 86 ASN A O 1
ATOM 671 N N . LYS A 1 87 ? -2.275 -16.443 -6.010 1.00 96.94 87 LYS A N 1
ATOM 672 C CA . LYS A 1 87 ? -2.793 -16.300 -4.641 1.00 96.94 87 LYS A CA 1
ATOM 673 C C . LYS A 1 87 ? -4.083 -15.473 -4.600 1.00 96.94 87 LYS A C 1
ATOM 675 O O . LYS A 1 87 ? -4.233 -14.536 -3.816 1.00 96.94 87 LYS A O 1
ATOM 680 N N . VAL A 1 88 ? -5.040 -15.863 -5.439 1.00 97.31 88 VAL A N 1
ATOM 681 C CA . VAL A 1 88 ? -6.427 -15.376 -5.428 1.00 97.31 88 VAL A CA 1
ATOM 682 C C . VAL A 1 88 ? -7.330 -16.489 -4.904 1.00 97.31 88 VAL A C 1
ATOM 684 O O . VAL A 1 88 ? -7.161 -17.656 -5.258 1.00 97.31 88 VAL A O 1
ATOM 687 N N . SER A 1 89 ? -8.279 -16.140 -4.044 1.00 97.69 89 SER A N 1
ATOM 688 C CA . SER A 1 89 ? -9.192 -17.065 -3.372 1.00 97.69 89 SER A CA 1
ATOM 689 C C . SER A 1 89 ? -10.635 -16.559 -3.438 1.00 97.69 89 SER A C 1
ATOM 691 O O . SER A 1 89 ? -10.879 -15.362 -3.576 1.00 97.69 89 SER A O 1
ATOM 693 N N . THR A 1 90 ? -11.599 -17.474 -3.309 1.00 97.19 90 THR A N 1
ATOM 694 C CA . THR A 1 90 ? -13.039 -17.176 -3.152 1.00 97.19 90 THR A CA 1
ATOM 695 C C . THR A 1 90 ? -13.490 -17.193 -1.691 1.00 97.19 90 THR A C 1
ATOM 697 O O . THR A 1 90 ? -14.685 -17.182 -1.409 1.00 97.19 90 THR A O 1
ATOM 700 N N . GLU A 1 91 ? -12.539 -17.280 -0.769 1.00 97.81 91 GLU A N 1
ATOM 701 C CA . GLU A 1 91 ? -12.730 -17.210 0.677 1.00 97.81 91 GLU A CA 1
ATOM 702 C C . GLU A 1 91 ? -11.487 -16.594 1.327 1.00 97.81 91 GLU A C 1
ATOM 704 O O . GLU A 1 91 ? -10.400 -16.606 0.737 1.00 97.81 91 GLU A O 1
ATOM 709 N N . ALA A 1 92 ? -11.640 -16.066 2.539 1.00 98.31 92 ALA A N 1
ATOM 710 C CA . ALA A 1 92 ? -10.536 -15.500 3.303 1.00 98.31 92 ALA A CA 1
ATOM 711 C C . ALA A 1 92 ? -9.464 -16.562 3.592 1.00 98.31 92 ALA A C 1
ATOM 713 O O . ALA A 1 92 ? -9.774 -17.664 4.051 1.00 98.31 92 ALA A O 1
ATOM 714 N N . LYS A 1 93 ? -8.201 -16.241 3.296 1.00 98.38 93 LYS A N 1
ATOM 715 C CA . LYS A 1 93 ? -7.074 -17.164 3.451 1.00 98.38 93 LYS A CA 1
ATOM 716 C C . LYS A 1 93 ? -5.768 -16.387 3.611 1.00 98.38 93 LYS A C 1
ATOM 718 O O . LYS A 1 93 ? -5.433 -15.567 2.765 1.00 98.38 93 LYS A O 1
ATOM 723 N N . GLN A 1 94 ? -5.004 -16.714 4.653 1.00 98.31 94 GLN A N 1
ATOM 724 C CA . GLN A 1 94 ? -3.719 -16.076 4.963 1.00 98.31 94 GLN A CA 1
ATOM 725 C C . GLN A 1 94 ? -2.768 -16.108 3.757 1.00 98.31 94 GLN A C 1
ATOM 727 O O . GLN A 1 94 ? -2.537 -17.171 3.171 1.00 98.31 94 GLN A O 1
ATOM 732 N N . GLY A 1 95 ? -2.222 -14.944 3.397 1.00 97.94 95 GLY A N 1
ATOM 733 C CA . GLY A 1 95 ? -1.327 -14.767 2.252 1.00 97.94 95 GLY A CA 1
ATOM 734 C C . GLY A 1 95 ? -2.014 -14.814 0.880 1.00 97.94 95 GLY A C 1
ATOM 735 O O . GLY A 1 95 ? -1.325 -14.988 -0.123 1.00 97.94 95 GLY A O 1
ATOM 736 N N . TYR A 1 96 ? -3.347 -14.715 0.812 1.00 98.50 96 TYR A N 1
ATOM 737 C CA . TYR A 1 96 ? -4.132 -14.664 -0.428 1.00 98.50 96 TYR A CA 1
ATOM 738 C C . TYR A 1 96 ? -5.011 -13.412 -0.444 1.00 98.50 96 TYR A C 1
ATOM 740 O O . TYR A 1 96 ? -5.367 -12.872 0.599 1.00 98.50 96 TYR A O 1
ATOM 748 N N . ILE A 1 97 ? -5.423 -13.000 -1.642 1.00 98.56 97 ILE A N 1
ATOM 749 C CA . ILE A 1 97 ? -6.517 -12.043 -1.815 1.00 98.56 97 ILE A CA 1
ATOM 750 C C . ILE A 1 97 ? -7.819 -12.823 -1.964 1.00 98.56 97 ILE A C 1
ATOM 752 O O . ILE A 1 97 ? -7.985 -13.592 -2.914 1.00 98.56 97 ILE A O 1
ATOM 756 N N . PHE A 1 98 ? -8.758 -12.616 -1.042 1.00 98.50 98 PHE A N 1
ATOM 757 C CA . PHE A 1 98 ? -10.145 -13.022 -1.230 1.00 98.50 98 PHE A CA 1
ATOM 758 C C . PHE A 1 98 ? -10.801 -12.023 -2.184 1.00 98.50 98 PHE A C 1
ATOM 760 O O . PHE A 1 98 ? -11.223 -10.946 -1.772 1.00 98.50 98 PHE A O 1
ATOM 767 N N . SER A 1 99 ? -10.872 -12.363 -3.470 1.00 97.62 99 SER A N 1
ATOM 768 C CA . SER A 1 99 ? -11.367 -11.443 -4.495 1.00 97.62 99 SER A CA 1
ATOM 769 C C . SER A 1 99 ? -12.840 -11.676 -4.818 1.00 97.62 99 SER A C 1
ATOM 771 O O . SER A 1 99 ? -13.297 -12.816 -4.925 1.00 97.62 99 SER A O 1
ATOM 773 N N . CYS A 1 100 ? -13.581 -10.585 -5.023 1.00 96.75 100 CYS A N 1
ATOM 774 C CA . CYS A 1 100 ? -14.956 -10.634 -5.520 1.00 96.75 100 CYS A CA 1
ATOM 775 C C . CYS A 1 100 ? -15.014 -11.024 -7.010 1.00 96.75 100 CYS A C 1
ATOM 777 O O . CYS A 1 100 ? -16.064 -11.425 -7.515 1.00 96.75 100 CYS A O 1
ATOM 779 N N . GLN A 1 101 ? -13.875 -10.952 -7.708 1.00 93.81 101 GLN A N 1
ATOM 780 C CA . GLN A 1 101 ? -13.700 -11.340 -9.100 1.00 93.81 101 GLN A CA 1
ATOM 781 C C . GLN A 1 101 ? -12.700 -12.497 -9.211 1.00 93.81 101 GLN A C 1
ATOM 783 O O . GLN A 1 101 ? -11.608 -12.456 -8.661 1.00 93.81 101 GLN A O 1
ATOM 788 N N . THR A 1 102 ? -13.030 -13.522 -9.998 1.00 89.12 102 THR A N 1
ATOM 789 C CA . THR A 1 102 ? -12.134 -14.675 -10.232 1.00 89.12 102 THR A CA 1
ATOM 790 C C . THR A 1 102 ? -11.696 -14.824 -11.688 1.00 89.12 102 THR A C 1
ATOM 792 O O . THR A 1 102 ? -11.084 -15.825 -12.051 1.00 89.12 102 THR A O 1
ATOM 795 N N . SER A 1 103 ? -12.055 -13.872 -12.550 1.00 92.31 103 SER A N 1
ATOM 796 C CA . SER A 1 103 ? -11.696 -13.862 -13.968 1.00 92.31 103 SER A CA 1
ATOM 797 C C . SER A 1 103 ? -11.059 -12.528 -14.312 1.00 92.31 103 SER A C 1
ATOM 799 O O . SER A 1 103 ? -11.720 -11.498 -14.216 1.00 92.31 103 SER A O 1
ATOM 801 N N . PHE A 1 104 ? -9.812 -12.560 -14.768 1.00 92.62 104 PHE A N 1
ATOM 802 C CA . PHE A 1 104 ? -9.025 -11.374 -15.092 1.00 92.62 104 PHE A CA 1
ATOM 803 C C . PHE A 1 104 ? -8.754 -11.353 -16.594 1.00 92.62 104 PHE A C 1
ATOM 805 O O . PHE A 1 104 ? -8.249 -12.323 -17.152 1.00 92.62 104 PHE A O 1
ATOM 812 N N . ASN A 1 105 ? -9.161 -10.270 -17.256 1.00 85.12 105 ASN A N 1
ATOM 813 C CA . ASN A 1 105 ? -9.022 -10.099 -18.707 1.00 85.12 105 ASN A CA 1
ATOM 814 C C . ASN A 1 105 ? -8.205 -8.846 -19.065 1.00 85.12 105 ASN A C 1
ATOM 816 O O . ASN A 1 105 ? -8.160 -8.461 -20.235 1.00 85.12 105 ASN A O 1
ATOM 820 N N . GLY A 1 106 ? -7.621 -8.179 -18.066 1.00 79.50 106 GLY A N 1
ATOM 821 C CA . GLY A 1 106 ? -6.760 -7.023 -18.267 1.00 79.50 106 GLY A CA 1
ATOM 822 C C . GLY A 1 106 ? -5.356 -7.427 -18.708 1.00 79.50 106 GLY A C 1
ATOM 823 O O . GLY A 1 106 ? -4.941 -8.577 -18.568 1.00 79.50 106 GLY A O 1
ATOM 824 N N . GLY A 1 107 ? -4.638 -6.462 -19.273 1.00 74.06 107 GLY A N 1
ATOM 825 C CA . GLY A 1 107 ? -3.189 -6.548 -19.435 1.00 74.06 107 GLY A CA 1
ATOM 826 C C . GLY A 1 107 ? -2.483 -5.875 -18.261 1.00 74.06 107 GLY A C 1
ATOM 827 O O . GLY A 1 107 ? -3.119 -5.194 -17.466 1.00 74.06 107 GLY A O 1
ATOM 828 N N . GLY A 1 108 ? -1.170 -6.029 -18.199 1.00 69.56 108 GLY A N 1
ATOM 829 C CA . GLY A 1 108 ? -0.295 -5.260 -17.317 1.00 69.56 108 GLY A CA 1
ATOM 830 C C . GLY A 1 108 ? 1.078 -5.148 -17.967 1.00 69.56 108 GLY A C 1
ATOM 831 O O . GLY A 1 108 ? 1.223 -5.459 -19.159 1.00 69.56 108 GLY A O 1
ATOM 832 N N . ALA A 1 109 ? 2.090 -4.767 -17.193 1.00 71.75 109 ALA A N 1
ATOM 833 C CA . ALA A 1 109 ? 3.468 -4.705 -17.673 1.00 71.75 109 ALA A CA 1
ATOM 834 C C . ALA A 1 109 ? 3.899 -5.991 -18.414 1.00 71.75 109 ALA A C 1
ATOM 836 O O . ALA A 1 109 ? 3.536 -7.122 -18.046 1.00 71.75 109 ALA A O 1
ATOM 837 N N . SER A 1 110 ? 4.648 -5.794 -19.504 1.00 66.69 110 SER A N 1
ATOM 838 C CA . SER A 1 110 ? 4.852 -6.801 -20.555 1.00 66.69 110 SER A CA 1
ATOM 839 C C . SER A 1 110 ? 6.141 -7.617 -20.428 1.00 66.69 110 SER A C 1
ATOM 841 O O . SER A 1 110 ? 6.232 -8.690 -21.028 1.00 66.69 110 SER A O 1
ATOM 843 N N . ASP A 1 111 ? 7.112 -7.150 -19.639 1.00 66.38 111 ASP A N 1
ATOM 844 C CA . ASP A 1 111 ? 8.373 -7.851 -19.386 1.00 66.38 111 ASP A CA 1
ATOM 845 C C . ASP A 1 111 ? 8.810 -7.657 -17.927 1.00 66.38 111 ASP A C 1
ATOM 847 O O . ASP A 1 111 ? 9.061 -6.539 -17.493 1.00 66.38 111 ASP A O 1
ATOM 851 N N . SER A 1 112 ? 8.887 -8.746 -17.164 1.00 65.88 112 SER A N 1
ATOM 852 C CA . SER A 1 112 ? 9.328 -8.752 -15.760 1.00 65.88 112 SER A CA 1
ATOM 853 C C . SER A 1 112 ? 10.465 -9.751 -15.504 1.00 65.88 112 SER A C 1
ATOM 855 O O . SER A 1 112 ? 10.851 -10.009 -14.361 1.00 65.88 112 SER A O 1
ATOM 857 N N . ASN A 1 113 ? 11.058 -10.302 -16.571 1.00 69.69 113 ASN A N 1
ATOM 858 C CA . ASN A 1 113 ? 12.036 -11.393 -16.485 1.00 69.69 113 ASN A CA 1
ATOM 859 C C . ASN A 1 113 ? 13.372 -10.989 -15.825 1.00 69.69 113 ASN A C 1
ATOM 861 O O . ASN A 1 113 ? 14.211 -11.850 -15.563 1.00 69.69 113 ASN A O 1
ATOM 865 N N . SER A 1 114 ? 13.594 -9.695 -15.572 1.00 86.38 114 SER A N 1
ATOM 866 C CA . SER A 1 114 ? 14.827 -9.175 -14.965 1.00 86.38 114 SER A CA 1
ATOM 867 C C . SER A 1 114 ? 14.872 -9.305 -13.437 1.00 86.38 114 SER A C 1
ATOM 869 O O . SER A 1 114 ? 15.966 -9.370 -12.872 1.00 86.38 114 SER A O 1
ATOM 871 N N . TRP A 1 115 ? 13.720 -9.348 -12.762 1.00 93.88 115 TRP A N 1
ATOM 872 C CA . TRP A 1 115 ? 13.640 -9.444 -11.297 1.00 93.88 115 TRP A CA 1
ATOM 873 C C . TRP A 1 115 ? 12.686 -10.530 -10.799 1.00 93.88 115 TRP A C 1
ATOM 875 O O . TRP A 1 115 ? 12.739 -10.857 -9.619 1.00 93.88 115 TRP A O 1
ATOM 885 N N . ILE A 1 116 ? 11.856 -11.125 -11.659 1.00 94.88 116 ILE A N 1
ATOM 886 C CA . ILE A 1 116 ? 10.997 -12.252 -11.281 1.00 94.88 116 ILE A CA 1
ATOM 887 C C . ILE A 1 116 ? 11.689 -13.580 -11.605 1.00 94.88 116 ILE A C 1
ATOM 889 O O . ILE A 1 116 ? 12.015 -13.874 -12.755 1.00 94.88 116 ILE A O 1
ATOM 893 N N . ASP A 1 117 ? 11.861 -14.419 -10.585 1.00 94.44 117 ASP A N 1
ATOM 894 C CA . ASP A 1 117 ? 12.299 -15.807 -10.702 1.00 94.44 117 ASP A CA 1
ATOM 895 C C . ASP A 1 117 ? 11.083 -16.737 -10.621 1.00 94.44 117 ASP A C 1
ATOM 897 O O . ASP A 1 117 ? 10.663 -17.197 -9.555 1.00 94.44 117 ASP A O 1
ATOM 901 N N . THR A 1 118 ? 10.511 -17.030 -11.787 1.00 91.00 118 THR A N 1
ATOM 902 C CA . THR A 1 118 ? 9.344 -17.914 -11.913 1.00 91.00 118 THR A CA 1
ATOM 903 C C . THR A 1 118 ? 9.642 -19.367 -11.536 1.00 91.00 118 THR A C 1
ATOM 905 O O . THR A 1 118 ? 8.724 -20.095 -11.166 1.00 91.00 118 THR A O 1
ATOM 908 N N . ALA A 1 119 ? 10.905 -19.809 -11.590 1.00 92.25 119 ALA A N 1
ATOM 909 C CA . ALA A 1 119 ? 11.276 -21.173 -11.221 1.00 92.25 119 ALA A CA 1
ATOM 910 C C . ALA A 1 119 ? 11.251 -21.376 -9.701 1.00 92.25 119 ALA A C 1
ATOM 912 O O . ALA A 1 119 ? 10.893 -22.457 -9.233 1.00 92.25 119 ALA A O 1
ATOM 913 N N . ASN A 1 120 ? 11.606 -20.335 -8.944 1.00 94.44 120 ASN A N 1
ATOM 914 C CA . ASN A 1 120 ? 11.578 -20.341 -7.482 1.00 94.44 120 ASN A CA 1
ATOM 915 C C . ASN A 1 120 ? 10.334 -19.659 -6.884 1.00 94.44 120 ASN A C 1
ATOM 917 O O . ASN A 1 120 ? 10.166 -19.684 -5.668 1.00 94.44 120 ASN A O 1
ATOM 921 N N . ASN A 1 121 ? 9.445 -19.105 -7.719 1.00 94.88 121 ASN A N 1
ATOM 922 C CA . ASN A 1 121 ? 8.261 -18.342 -7.311 1.00 94.88 121 ASN A CA 1
ATOM 923 C C . ASN A 1 121 ? 8.610 -17.184 -6.358 1.00 94.88 121 ASN A C 1
ATOM 925 O O . ASN A 1 121 ? 7.978 -16.996 -5.314 1.00 94.88 121 ASN A O 1
ATOM 929 N N . THR A 1 122 ? 9.646 -16.426 -6.716 1.00 96.62 122 THR A N 1
ATOM 930 C CA . THR A 1 122 ? 10.131 -15.266 -5.959 1.00 96.62 122 THR A CA 1
ATOM 931 C C . THR A 1 122 ? 10.425 -14.090 -6.879 1.00 96.62 122 THR A C 1
ATOM 933 O O . THR A 1 122 ? 10.627 -14.281 -8.077 1.00 96.62 122 THR A O 1
ATOM 936 N N . TRP A 1 123 ? 10.535 -12.887 -6.329 1.00 96.44 123 TRP A N 1
ATOM 937 C CA . TRP A 1 123 ? 11.049 -11.724 -7.042 1.00 96.44 123 TRP A CA 1
ATOM 938 C C . TRP A 1 123 ? 12.038 -10.916 -6.195 1.00 96.44 123 TRP A C 1
ATOM 940 O O . TRP A 1 123 ? 12.053 -11.004 -4.967 1.00 96.44 123 TRP A O 1
ATOM 950 N N . ASP A 1 124 ? 12.907 -10.178 -6.879 1.00 96.06 124 ASP A N 1
ATOM 951 C CA . ASP A 1 124 ? 14.007 -9.406 -6.304 1.00 96.06 124 ASP A CA 1
ATOM 952 C C . ASP A 1 124 ? 13.690 -7.908 -6.376 1.00 96.06 124 ASP A C 1
ATOM 954 O O . ASP A 1 124 ? 13.904 -7.262 -7.408 1.00 96.06 124 ASP A O 1
ATOM 958 N N . ALA A 1 125 ? 13.193 -7.346 -5.273 1.00 94.50 125 ALA A N 1
ATOM 959 C CA . ALA A 1 125 ? 12.851 -5.927 -5.204 1.00 94.50 125 ALA A CA 1
ATOM 960 C C . ALA A 1 125 ? 14.071 -5.027 -5.446 1.00 94.50 125 ALA A C 1
ATOM 962 O O . ALA A 1 125 ? 13.938 -3.952 -6.024 1.00 94.50 125 ALA A O 1
ATOM 963 N N . THR A 1 126 ? 15.278 -5.488 -5.102 1.00 94.19 126 THR A N 1
ATOM 964 C CA . THR A 1 126 ? 16.515 -4.702 -5.245 1.00 94.19 126 THR A CA 1
ATOM 965 C C . THR A 1 126 ? 16.974 -4.546 -6.699 1.00 94.19 126 THR A C 1
ATOM 967 O O . THR A 1 126 ? 17.783 -3.668 -7.007 1.00 94.19 126 THR A O 1
ATOM 970 N N . LYS A 1 127 ? 16.467 -5.390 -7.607 1.00 94.06 127 LYS A N 1
ATOM 971 C CA . LYS A 1 127 ? 16.730 -5.318 -9.054 1.00 94.06 127 LYS A CA 1
ATOM 972 C C . LYS A 1 127 ? 15.620 -4.635 -9.839 1.00 94.06 127 LYS A C 1
ATOM 974 O O . LYS A 1 127 ? 15.818 -4.359 -11.027 1.00 94.06 127 LYS A O 1
ATOM 979 N N . LYS A 1 128 ? 14.457 -4.424 -9.225 1.00 92.81 128 LYS A N 1
ATOM 980 C CA . LYS A 1 128 ? 13.302 -3.864 -9.913 1.00 92.81 128 LYS A CA 1
ATOM 981 C C . LYS A 1 128 ? 13.605 -2.423 -10.321 1.00 92.81 128 LYS A C 1
ATOM 983 O O . LYS A 1 128 ? 14.088 -1.620 -9.526 1.00 92.81 128 LYS A O 1
ATOM 988 N N . VAL A 1 129 ? 13.376 -2.115 -11.594 1.00 93.50 129 VAL A N 1
ATOM 989 C CA . VAL A 1 129 ? 13.551 -0.755 -12.110 1.00 93.50 129 VAL A CA 1
ATOM 990 C C . VAL A 1 129 ? 12.416 0.133 -11.610 1.00 93.50 129 VAL A C 1
ATOM 992 O O . VAL A 1 129 ? 11.285 -0.332 -11.476 1.00 93.50 129 VAL A O 1
ATOM 995 N N . SER A 1 130 ? 12.713 1.409 -11.383 1.00 95.75 130 SER A N 1
ATOM 996 C CA . SER A 1 130 ? 11.709 2.428 -11.101 1.00 95.75 130 SER A CA 1
ATOM 997 C C . SER A 1 130 ? 11.624 3.458 -12.222 1.00 95.75 130 SER A C 1
ATOM 999 O O . SER A 1 130 ? 12.623 3.763 -12.882 1.00 95.75 130 SER A O 1
ATOM 1001 N N . VAL A 1 131 ? 10.426 4.000 -12.440 1.00 97.75 131 VAL A N 1
ATOM 1002 C CA . VAL A 1 131 ? 10.213 5.147 -13.329 1.00 97.75 131 VAL A CA 1
ATOM 1003 C C . VAL A 1 131 ? 10.917 6.364 -12.734 1.00 97.75 131 VAL A C 1
ATOM 1005 O O . VAL A 1 131 ? 10.674 6.741 -11.585 1.00 97.75 131 VAL A O 1
ATOM 1008 N N . SER A 1 132 ? 11.794 6.998 -13.512 1.00 98.06 132 SER A N 1
ATOM 1009 C CA . SER A 1 132 ? 12.560 8.150 -13.046 1.00 98.06 132 SER A CA 1
ATOM 1010 C C . SER A 1 132 ? 11.687 9.401 -13.004 1.00 98.06 132 SER A C 1
ATOM 1012 O O . SER A 1 132 ? 10.866 9.661 -13.885 1.00 98.06 132 SER A O 1
ATOM 1014 N N . GLY A 1 133 ? 11.911 10.246 -12.005 1.00 97.31 133 GLY A N 1
ATOM 1015 C CA . GLY A 1 133 ? 11.234 11.529 -11.902 1.00 97.31 133 GLY A CA 1
ATOM 1016 C C . GLY A 1 133 ? 11.319 12.117 -10.508 1.00 97.31 133 GLY A C 1
ATOM 1017 O O . GLY A 1 133 ? 11.757 11.469 -9.564 1.00 97.31 133 GLY A O 1
ATOM 1018 N N . ALA A 1 134 ? 10.940 13.385 -10.416 1.00 97.81 134 ALA A N 1
ATOM 1019 C CA . ALA A 1 134 ? 10.734 14.084 -9.158 1.00 97.81 134 ALA A CA 1
ATOM 1020 C C . ALA A 1 134 ? 9.662 15.161 -9.381 1.00 97.81 134 ALA A C 1
ATOM 1022 O O . ALA A 1 134 ? 9.929 16.356 -9.268 1.00 97.81 134 ALA A O 1
ATOM 1023 N N . VAL A 1 135 ? 8.476 14.737 -9.821 1.00 98.38 135 VAL A N 1
ATOM 1024 C CA . VAL A 1 135 ? 7.351 15.643 -10.078 1.00 98.38 135 VAL A CA 1
ATOM 1025 C C . VAL A 1 135 ? 6.714 16.028 -8.746 1.00 98.38 135 VAL A C 1
ATOM 1027 O O . VAL A 1 135 ? 6.353 15.159 -7.958 1.00 98.38 135 VAL A O 1
ATOM 1030 N N . GLU A 1 136 ? 6.602 17.330 -8.491 1.00 97.75 136 GLU A N 1
ATOM 1031 C CA . GLU A 1 136 ? 5.966 17.884 -7.294 1.00 97.75 136 GLU A CA 1
ATOM 1032 C C . GLU A 1 136 ? 4.486 18.197 -7.539 1.00 97.75 136 GLU A C 1
ATOM 1034 O O . GLU A 1 136 ? 4.101 18.653 -8.618 1.00 97.75 136 GLU A O 1
ATOM 1039 N N . TRP A 1 137 ? 3.678 18.053 -6.487 1.00 97.75 137 TRP A N 1
ATOM 1040 C CA . TRP A 1 137 ? 2.231 18.259 -6.524 1.00 97.75 137 TRP A CA 1
ATOM 1041 C C . TRP A 1 137 ? 1.807 19.359 -5.537 1.00 97.75 137 TRP A C 1
ATOM 1043 O O . TRP A 1 137 ? 1.290 19.074 -4.459 1.00 97.75 137 TRP A O 1
ATOM 1053 N N . PRO A 1 138 ? 2.013 20.650 -5.863 1.00 96.38 138 PRO A N 1
ATOM 1054 C CA . PRO A 1 138 ? 1.771 21.755 -4.926 1.00 96.38 138 PRO A CA 1
ATOM 1055 C C . PRO A 1 138 ? 0.294 21.949 -4.548 1.00 96.38 138 PRO A C 1
ATOM 1057 O O . PRO A 1 138 ? 0.006 22.609 -3.553 1.00 96.38 138 PRO A O 1
ATOM 1060 N N . ASN A 1 139 ? -0.630 21.386 -5.332 1.00 95.81 139 ASN A N 1
ATOM 1061 C CA . ASN A 1 139 ? -2.065 21.397 -5.046 1.00 95.81 139 ASN A CA 1
ATOM 1062 C C . ASN A 1 139 ? -2.538 20.116 -4.340 1.00 95.81 139 ASN A C 1
ATOM 1064 O O . ASN A 1 139 ? -3.739 19.967 -4.125 1.00 95.81 139 ASN A O 1
ATOM 1068 N N . ALA A 1 140 ? -1.639 19.179 -4.013 1.00 98.00 140 ALA A N 1
ATOM 1069 C CA . ALA A 1 140 ? -2.004 17.944 -3.332 1.00 98.00 140 ALA A CA 1
ATOM 1070 C C . ALA A 1 140 ? -2.662 18.238 -1.978 1.00 98.00 140 ALA A C 1
ATOM 1072 O O . ALA A 1 140 ? -2.256 19.140 -1.239 1.00 98.00 140 ALA A O 1
ATOM 1073 N N . SER A 1 141 ? -3.697 17.470 -1.657 1.00 97.88 141 SER A N 1
ATOM 1074 C CA . SER A 1 141 ? -4.520 17.672 -0.474 1.00 97.88 141 SER A CA 1
ATOM 1075 C C . SER A 1 141 ? -4.977 16.341 0.106 1.00 97.88 141 SER A C 1
ATOM 1077 O O . SER A 1 141 ? -5.406 15.439 -0.613 1.00 97.88 141 SER A O 1
ATOM 1079 N N . TYR A 1 142 ? -4.907 16.257 1.430 1.00 98.00 142 TYR A N 1
ATOM 1080 C CA . TYR A 1 142 ? -5.435 15.161 2.222 1.00 98.00 142 TYR A CA 1
ATOM 1081 C C . TYR A 1 142 ? -5.852 15.707 3.583 1.00 98.00 142 TYR A C 1
ATOM 1083 O O . TYR A 1 142 ? -5.087 16.407 4.250 1.00 98.00 142 TYR A O 1
ATOM 1091 N N . GLU A 1 143 ? -7.063 15.373 4.001 1.00 97.81 143 GLU A N 1
ATOM 1092 C CA . GLU A 1 143 ? -7.597 15.702 5.310 1.00 97.81 143 GLU A CA 1
ATOM 1093 C C . GLU A 1 143 ? -8.361 14.500 5.855 1.00 97.81 143 GLU A C 1
ATOM 1095 O O . GLU A 1 143 ? -9.186 13.911 5.161 1.00 97.81 143 GLU A O 1
ATOM 1100 N N . ALA A 1 144 ? -8.105 14.164 7.117 1.00 96.75 144 ALA A N 1
ATOM 1101 C CA . ALA A 1 144 ? -8.875 13.191 7.872 1.00 96.75 144 ALA A CA 1
ATOM 1102 C C . ALA A 1 144 ? -9.426 13.873 9.126 1.00 96.75 144 ALA A C 1
ATOM 1104 O O . ALA A 1 144 ? -8.681 14.503 9.878 1.00 96.75 144 ALA A O 1
ATOM 1105 N N . SER A 1 145 ? -10.727 13.742 9.364 1.00 96.62 145 SER A N 1
ATOM 1106 C CA . SER A 1 145 ? -11.399 14.328 10.524 1.00 96.62 145 SER A CA 1
ATOM 1107 C C . SER A 1 145 ? -12.381 13.345 11.147 1.00 96.62 145 SER A C 1
ATOM 1109 O O . SER A 1 145 ? -12.929 12.476 10.469 1.00 96.62 145 SER A O 1
ATOM 1111 N N . VAL A 1 146 ? -12.617 13.488 12.450 1.00 97.06 146 VAL A N 1
ATOM 1112 C CA . VAL A 1 146 ? -13.629 12.724 13.182 1.00 97.06 146 VAL A CA 1
ATOM 1113 C C . VAL A 1 146 ? -14.656 13.691 13.755 1.00 97.06 146 VAL A C 1
ATOM 1115 O O . VAL A 1 146 ? -14.317 14.617 14.489 1.00 97.06 146 VAL A O 1
ATOM 1118 N N . SER A 1 147 ? -15.929 13.476 13.429 1.00 97.19 147 SER A N 1
ATOM 1119 C CA . SER A 1 147 ? -17.044 14.267 13.951 1.00 97.19 147 SER A CA 1
ATOM 1120 C C . SER A 1 147 ? -18.290 13.403 14.086 1.00 97.19 147 SER A C 1
ATOM 1122 O O . SER A 1 147 ? -18.605 12.607 13.205 1.00 97.19 147 SER A O 1
ATOM 1124 N N . GLY A 1 148 ? -18.997 13.521 15.214 1.00 95.06 148 GLY A N 1
ATOM 1125 C CA . GLY A 1 148 ? -20.244 12.781 15.443 1.00 95.06 148 GLY A CA 1
ATOM 1126 C C . GLY A 1 148 ? -20.105 11.255 15.341 1.00 95.06 148 GLY A C 1
ATOM 1127 O O . GLY A 1 148 ? -21.045 10.595 14.911 1.00 95.06 148 GLY A O 1
ATOM 1128 N N . GLY A 1 149 ? -18.939 10.695 15.688 1.00 95.50 149 GLY A N 1
ATOM 1129 C CA . GLY A 1 149 ? -18.663 9.254 15.583 1.00 95.50 149 GLY A CA 1
ATOM 1130 C C . GLY A 1 149 ? -18.369 8.757 14.164 1.00 95.50 149 GLY A C 1
ATOM 1131 O O . GLY A 1 149 ? -18.308 7.552 13.945 1.00 95.50 149 GLY A O 1
ATOM 1132 N N . THR A 1 150 ? -18.180 9.662 13.205 1.00 96.25 150 THR A N 1
ATOM 1133 C CA . THR A 1 150 ? -17.847 9.349 11.811 1.00 96.25 150 THR A CA 1
ATOM 1134 C C . THR A 1 150 ? -16.460 9.887 11.487 1.00 96.25 150 THR A C 1
ATOM 1136 O O . THR A 1 150 ? -16.182 11.057 11.761 1.00 96.25 150 THR A O 1
ATOM 1139 N N . ARG A 1 151 ? -15.598 9.054 10.895 1.00 96.88 151 ARG A N 1
ATOM 1140 C CA . ARG A 1 151 ? -14.358 9.499 10.257 1.00 96.88 151 ARG A CA 1
ATOM 1141 C C . ARG A 1 151 ? -14.664 9.870 8.813 1.00 96.88 151 ARG A C 1
ATOM 1143 O O . ARG A 1 151 ? -15.338 9.122 8.112 1.00 96.88 151 ARG A O 1
ATOM 1150 N N . THR A 1 152 ? -14.196 11.035 8.387 1.00 96.75 152 THR A N 1
ATOM 1151 C CA . THR A 1 152 ? -14.285 11.499 7.000 1.00 96.75 152 THR A CA 1
ATOM 1152 C C . THR A 1 152 ? -12.887 11.787 6.494 1.00 96.75 152 THR A C 1
ATOM 1154 O O . THR A 1 152 ? -12.127 12.483 7.169 1.00 96.75 152 THR A O 1
ATOM 1157 N N . ILE A 1 153 ? -12.565 11.252 5.322 1.00 97.06 153 ILE A N 1
ATOM 1158 C CA . ILE A 1 153 ? -11.312 11.500 4.618 1.00 97.06 153 ILE A CA 1
ATOM 1159 C C . ILE A 1 153 ? -11.640 12.164 3.286 1.00 97.06 153 ILE A C 1
ATOM 1161 O O . ILE A 1 153 ? -12.496 11.678 2.546 1.00 97.06 153 ILE A O 1
ATOM 1165 N N . THR A 1 154 ? -10.969 13.271 2.989 1.00 97.12 154 THR A N 1
ATOM 1166 C CA . THR A 1 154 ? -11.103 14.002 1.725 1.00 97.12 154 THR A CA 1
ATOM 1167 C C . THR A 1 154 ? -9.743 14.369 1.157 1.00 97.12 154 THR A C 1
ATOM 1169 O O . THR A 1 154 ? -8.817 14.653 1.913 1.00 97.12 154 THR A O 1
ATOM 1172 N N . GLY A 1 155 ? -9.631 14.420 -0.165 1.00 97.25 155 GLY A N 1
ATOM 1173 C CA . GLY A 1 155 ? -8.407 14.829 -0.847 1.00 97.25 155 GLY A CA 1
ATOM 1174 C C . GLY A 1 155 ? -8.573 14.861 -2.361 1.00 97.25 155 GLY A C 1
ATOM 1175 O O . GLY A 1 155 ? -9.690 14.749 -2.874 1.00 97.25 155 GLY A O 1
ATOM 1176 N N . ASN A 1 156 ? -7.456 14.988 -3.072 1.00 97.44 156 ASN A N 1
ATOM 1177 C CA . ASN A 1 156 ? -7.417 14.971 -4.540 1.00 97.44 156 ASN A CA 1
ATOM 1178 C C . ASN A 1 156 ? -6.541 13.850 -5.131 1.00 97.44 156 ASN A C 1
ATOM 1180 O O . ASN A 1 156 ? -6.129 13.946 -6.286 1.00 97.44 156 ASN A O 1
ATOM 1184 N N . ASN A 1 157 ? -6.280 12.803 -4.342 1.00 97.88 157 ASN A N 1
ATOM 1185 C CA . ASN A 1 157 ? -5.497 11.629 -4.728 1.00 97.88 157 ASN A CA 1
ATOM 1186 C C . ASN A 1 157 ? -4.117 11.962 -5.325 1.00 97.88 157 ASN A C 1
ATOM 1188 O O . ASN A 1 157 ? -3.717 11.451 -6.368 1.00 97.88 157 ASN A O 1
ATOM 1192 N N . LEU A 1 158 ? -3.401 12.870 -4.668 1.00 98.25 158 LEU A N 1
ATOM 1193 C CA . LEU A 1 158 ? -2.033 13.230 -5.013 1.00 98.25 158 LEU A CA 1
ATOM 1194 C C . LEU A 1 158 ? -1.166 13.164 -3.755 1.00 98.25 158 LEU A C 1
ATOM 1196 O O . LEU A 1 158 ? -1.658 13.498 -2.671 1.00 98.25 158 LEU A O 1
ATOM 1200 N N . PRO A 1 159 ? 0.117 12.788 -3.886 1.00 97.75 159 PRO A N 1
ATOM 1201 C CA . PRO A 1 159 ? 0.997 12.665 -2.738 1.00 97.75 159 PRO A CA 1
ATOM 1202 C C . PRO A 1 159 ? 1.281 14.035 -2.106 1.00 97.75 159 PRO A C 1
ATOM 1204 O O . PRO A 1 159 ? 1.633 15.001 -2.789 1.00 97.75 159 PRO A O 1
ATOM 1207 N N . ILE A 1 160 ? 1.124 14.126 -0.785 1.00 97.56 160 ILE A N 1
ATOM 1208 C CA . ILE A 1 160 ? 1.341 15.346 0.005 1.00 97.56 160 ILE A CA 1
ATOM 1209 C C . ILE A 1 160 ? 2.741 15.376 0.649 1.00 97.56 160 ILE A C 1
ATOM 1211 O O . ILE A 1 160 ? 3.611 14.552 0.385 1.00 97.56 160 ILE A O 1
ATOM 1215 N N . ASN A 1 161 ? 2.998 16.367 1.512 1.00 92.69 161 ASN A N 1
ATOM 1216 C CA . ASN A 1 161 ? 4.219 16.474 2.329 1.00 92.69 161 ASN A CA 1
ATOM 1217 C C . ASN A 1 161 ? 5.545 16.504 1.542 1.00 92.69 161 ASN A C 1
ATOM 1219 O O . ASN A 1 161 ? 6.591 16.135 2.076 1.00 92.69 161 ASN A O 1
ATOM 1223 N N . GLY A 1 162 ? 5.513 16.981 0.295 1.00 90.81 162 GLY A N 1
ATOM 1224 C CA . GLY A 1 162 ? 6.700 17.096 -0.554 1.00 90.81 162 GLY A CA 1
ATOM 1225 C C . GLY A 1 162 ? 7.196 15.764 -1.121 1.00 90.81 162 GLY A C 1
ATOM 1226 O O . GLY A 1 162 ? 8.314 15.714 -1.628 1.00 90.81 162 GLY A O 1
ATOM 1227 N N . GLN A 1 163 ? 6.394 14.698 -1.039 1.00 95.75 163 GLN A N 1
ATOM 1228 C CA . GLN A 1 163 ? 6.640 13.490 -1.819 1.00 95.75 163 GLN A CA 1
ATOM 1229 C C . GLN A 1 163 ? 6.492 13.803 -3.310 1.00 95.75 163 GLN A C 1
ATOM 1231 O O . GLN A 1 163 ? 5.617 14.565 -3.725 1.00 95.75 163 GLN A O 1
ATOM 1236 N N . THR A 1 164 ? 7.383 13.224 -4.105 1.00 97.56 164 THR A N 1
ATOM 1237 C CA . THR A 1 164 ? 7.412 13.387 -5.554 1.00 97.56 164 THR A CA 1
ATOM 1238 C C . THR A 1 164 ? 7.109 12.071 -6.249 1.00 97.56 164 THR A C 1
ATOM 1240 O O . THR A 1 164 ? 7.299 11.002 -5.672 1.00 97.56 164 THR A O 1
ATOM 1243 N N . THR A 1 165 ? 6.664 12.162 -7.500 1.00 98.56 165 THR A N 1
ATOM 1244 C CA . THR A 1 165 ? 6.390 10.994 -8.346 1.00 98.56 165 THR A CA 1
ATOM 1245 C C . THR A 1 165 ? 7.374 10.891 -9.508 1.00 98.56 165 THR A C 1
ATOM 1247 O O . THR A 1 165 ? 8.101 11.841 -9.842 1.00 98.56 165 THR A O 1
ATOM 1250 N N . GLY A 1 166 ? 7.346 9.738 -10.170 1.00 98.31 166 GLY A N 1
ATOM 1251 C CA . GLY A 1 166 ? 7.945 9.522 -11.481 1.00 98.31 166 GLY A CA 1
ATOM 1252 C C . GLY A 1 166 ? 7.323 10.412 -12.563 1.00 98.31 166 GLY A C 1
ATOM 1253 O O . GLY A 1 166 ? 6.271 11.031 -12.371 1.00 98.31 166 GLY A O 1
ATOM 1254 N N . VAL A 1 167 ? 7.985 10.489 -13.720 1.00 98.50 167 VAL A N 1
ATOM 1255 C CA . VAL A 1 167 ? 7.429 11.151 -14.908 1.00 98.50 167 VAL A CA 1
ATOM 1256 C C . VAL A 1 167 ? 6.597 10.146 -15.701 1.00 98.50 167 VAL A C 1
ATOM 1258 O O . VAL A 1 167 ? 7.148 9.287 -16.389 1.00 98.50 167 VAL A O 1
ATOM 1261 N N . TYR A 1 168 ? 5.276 10.307 -15.638 1.00 98.25 168 TYR A N 1
ATOM 1262 C CA . TYR A 1 168 ? 4.304 9.568 -16.443 1.00 98.25 168 TYR A CA 1
ATOM 1263 C C . TYR A 1 168 ? 3.680 10.492 -17.514 1.00 98.25 168 TYR A C 1
ATOM 1265 O O . TYR A 1 168 ? 3.470 11.675 -17.224 1.00 98.25 168 TYR A O 1
ATOM 1273 N N . PRO A 1 169 ? 3.425 10.021 -18.752 1.00 97.88 169 PRO A N 1
ATOM 1274 C CA . PRO A 1 169 ? 3.686 8.675 -19.263 1.00 97.88 169 PRO A CA 1
ATOM 1275 C C . PRO A 1 169 ? 5.178 8.341 -19.291 1.00 97.88 169 PRO A C 1
ATOM 1277 O O . PRO A 1 169 ? 6.010 9.249 -19.433 1.00 97.88 169 PRO A O 1
ATOM 1280 N N . VAL A 1 170 ? 5.527 7.054 -19.180 1.00 97.12 170 VAL A N 1
ATOM 1281 C CA . VAL A 1 170 ? 6.940 6.641 -19.114 1.00 97.12 170 VAL A CA 1
ATOM 1282 C C . VAL A 1 170 ? 7.648 7.075 -20.396 1.00 97.12 170 VAL A C 1
ATOM 1284 O O . VAL A 1 170 ? 7.229 6.777 -21.518 1.00 97.12 170 VAL A O 1
ATOM 1287 N N . GLN A 1 171 ? 8.736 7.827 -20.244 1.00 97.50 171 GLN A N 1
ATOM 1288 C CA . GLN A 1 171 ? 9.461 8.399 -21.376 1.00 97.50 171 GLN A CA 1
ATOM 1289 C C . GLN A 1 171 ? 10.297 7.331 -22.080 1.00 97.50 171 GLN A C 1
ATOM 1291 O O . GLN A 1 171 ? 10.955 6.530 -21.431 1.00 97.50 171 GLN A O 1
ATOM 1296 N N . SER A 1 172 ? 10.395 7.374 -23.413 1.00 97.00 172 SER A N 1
ATOM 1297 C CA . SER A 1 172 ? 11.198 6.401 -24.177 1.00 97.00 172 SER A CA 1
ATOM 1298 C C . SER A 1 172 ? 12.700 6.417 -23.861 1.00 97.00 172 SER A C 1
ATOM 1300 O O . SER A 1 172 ? 13.429 5.527 -24.292 1.00 97.00 172 SER A O 1
ATOM 1302 N N . SER A 1 173 ? 13.184 7.464 -23.187 1.00 97.19 173 SER A N 1
ATOM 1303 C CA . SER A 1 173 ? 14.558 7.577 -22.687 1.00 97.19 173 SER A CA 1
ATOM 1304 C C . SER A 1 173 ? 14.764 6.957 -21.304 1.00 97.19 173 SER A C 1
ATOM 1306 O O . SER A 1 173 ? 15.909 6.824 -20.880 1.00 97.19 173 SER A O 1
ATOM 1308 N N . ASP A 1 174 ? 13.686 6.640 -20.588 1.00 97.56 174 ASP A N 1
ATOM 1309 C CA . ASP A 1 174 ? 13.739 6.026 -19.267 1.00 97.56 174 ASP A CA 1
ATOM 1310 C C . ASP A 1 174 ? 14.042 4.519 -19.396 1.00 97.56 174 ASP A C 1
ATOM 1312 O O . ASP A 1 174 ? 13.416 3.846 -20.223 1.00 97.56 174 ASP A O 1
ATOM 1316 N N . PRO A 1 175 ? 14.979 3.952 -18.609 1.00 94.12 175 PRO A N 1
ATOM 1317 C CA . PRO A 1 175 ? 15.226 2.511 -18.587 1.00 94.12 175 PRO A CA 1
ATOM 1318 C C . PRO A 1 175 ? 13.979 1.656 -18.323 1.00 94.12 175 PRO A C 1
ATOM 1320 O O . PRO A 1 175 ? 13.925 0.526 -18.812 1.00 94.12 175 PRO A O 1
ATOM 1323 N N . ALA A 1 176 ? 12.992 2.178 -17.590 1.00 94.00 176 ALA A N 1
ATOM 1324 C CA . ALA A 1 176 ? 11.729 1.514 -17.293 1.00 94.00 176 ALA A CA 1
ATOM 1325 C C . ALA A 1 176 ? 10.872 1.251 -18.546 1.00 94.00 176 ALA A C 1
ATOM 1327 O O . ALA A 1 176 ? 10.187 0.232 -18.617 1.00 94.00 176 ALA A O 1
ATOM 1328 N N . TYR A 1 177 ? 10.990 2.095 -19.581 1.00 93.56 177 TYR A N 1
ATOM 1329 C CA . TYR A 1 177 ? 10.152 2.057 -20.789 1.00 93.56 177 TYR A CA 1
ATOM 1330 C C . TYR A 1 177 ? 10.163 0.716 -21.535 1.00 93.56 177 TYR A C 1
ATOM 1332 O O . TYR A 1 177 ? 9.223 0.384 -22.262 1.00 93.56 177 TYR A O 1
ATOM 1340 N N . GLN A 1 178 ? 11.255 -0.046 -21.418 1.00 91.06 178 GLN A N 1
ATOM 1341 C CA . GLN A 1 178 ? 11.380 -1.352 -22.071 1.00 91.06 178 GLN A CA 1
ATOM 1342 C C . GLN A 1 178 ? 10.504 -2.433 -21.418 1.00 91.06 178 GLN A C 1
ATOM 1344 O O . GLN A 1 178 ? 10.153 -3.398 -22.092 1.00 91.06 178 GLN A O 1
ATOM 1349 N N . TYR A 1 179 ? 10.155 -2.260 -20.141 1.00 90.38 179 TYR A N 1
ATOM 1350 C CA . TYR A 1 179 ? 9.376 -3.209 -19.345 1.00 90.38 179 TYR A CA 1
ATOM 1351 C C . TYR A 1 179 ? 7.898 -2.823 -19.331 1.00 90.38 179 TYR A C 1
ATOM 1353 O O . TYR A 1 179 ? 7.014 -3.644 -19.612 1.00 90.38 179 TYR A O 1
ATOM 1361 N N . ASP A 1 180 ? 7.659 -1.535 -19.094 1.00 91.00 180 ASP A N 1
ATOM 1362 C CA . ASP A 1 180 ? 6.347 -0.924 -19.112 1.00 91.00 180 ASP A CA 1
ATOM 1363 C C . ASP A 1 180 ? 6.431 0.502 -19.655 1.00 91.00 180 ASP A C 1
ATOM 1365 O O . ASP A 1 180 ? 7.250 1.324 -19.245 1.00 91.00 180 ASP A O 1
ATOM 1369 N N . LYS A 1 181 ? 5.559 0.787 -20.616 1.00 92.06 181 LYS A N 1
ATOM 1370 C CA . LYS A 1 181 ? 5.465 2.103 -21.240 1.00 92.06 181 LYS A CA 1
ATOM 1371 C C . LYS A 1 181 ? 4.524 3.034 -20.496 1.00 92.06 181 LYS A C 1
ATOM 1373 O O . LYS A 1 181 ? 4.540 4.203 -20.862 1.00 92.06 181 LYS A O 1
ATOM 1378 N N . ASN A 1 182 ? 3.684 2.496 -19.601 1.00 93.62 182 ASN A N 1
ATOM 1379 C CA . ASN A 1 182 ? 2.525 3.115 -18.957 1.00 93.62 182 ASN A CA 1
ATOM 1380 C C . ASN A 1 182 ? 2.123 4.454 -19.618 1.00 93.62 182 ASN A C 1
ATOM 1382 O O . ASN A 1 182 ? 2.705 5.499 -19.307 1.00 93.62 182 ASN A O 1
ATOM 1386 N N . PRO A 1 183 ? 1.190 4.423 -20.594 1.00 95.19 183 PRO A N 1
ATOM 1387 C CA . PRO A 1 183 ? 0.865 5.578 -21.424 1.00 95.19 183 PRO A CA 1
ATOM 1388 C C . PRO A 1 183 ? 0.014 6.637 -20.703 1.00 95.19 183 PRO A C 1
ATOM 1390 O O . PRO A 1 183 ? -0.357 7.617 -21.348 1.00 95.19 183 PRO A O 1
ATOM 1393 N N . ASN A 1 184 ? -0.329 6.419 -19.431 1.00 96.75 184 ASN A N 1
ATOM 1394 C CA . ASN A 1 184 ? -1.248 7.256 -18.668 1.00 96.75 184 ASN A CA 1
ATOM 1395 C C . ASN A 1 184 ? -0.511 8.422 -17.994 1.00 96.75 184 ASN A C 1
ATOM 1397 O O . ASN A 1 184 ? 0.712 8.397 -17.831 1.00 96.75 184 ASN A O 1
ATOM 1401 N N . GLU A 1 185 ? -1.256 9.454 -17.617 1.00 97.31 185 GLU A N 1
ATOM 1402 C CA . GLU A 1 185 ? -0.764 10.602 -16.854 1.00 97.31 185 GLU A CA 1
ATOM 1403 C C . GLU A 1 185 ? -1.155 10.452 -15.376 1.00 97.31 185 GLU A C 1
ATOM 1405 O O . GLU A 1 185 ? -1.976 9.618 -15.019 1.00 97.31 185 GLU A O 1
ATOM 1410 N N . ILE A 1 186 ? -0.557 11.247 -14.488 1.00 98.38 186 ILE A N 1
ATOM 1411 C CA . ILE A 1 186 ? -1.074 11.389 -13.121 1.00 98.38 186 ILE A CA 1
ATOM 1412 C C . ILE A 1 186 ? -2.002 12.601 -13.106 1.00 98.38 186 ILE A C 1
ATOM 1414 O O . ILE A 1 186 ? -1.576 13.709 -13.446 1.00 98.38 186 ILE A O 1
ATOM 1418 N N . ALA A 1 187 ? -3.253 12.402 -12.698 1.00 96.69 187 ALA A N 1
ATOM 1419 C CA . ALA A 1 187 ? -4.253 13.458 -12.605 1.00 96.69 187 ALA A CA 1
ATOM 1420 C C . ALA A 1 187 ? -4.949 13.482 -11.238 1.00 96.69 187 ALA A C 1
ATOM 1422 O O . ALA A 1 187 ? -5.083 12.468 -10.559 1.00 96.69 187 ALA A O 1
ATOM 1423 N N . GLU A 1 188 ? -5.433 14.667 -10.857 1.00 96.44 188 GLU A N 1
ATOM 1424 C CA . GLU A 1 188 ? -6.240 14.856 -9.650 1.00 96.44 188 GLU A CA 1
ATOM 1425 C C . GLU A 1 188 ? -7.550 14.053 -9.728 1.00 96.44 188 GLU A C 1
ATOM 1427 O O . GLU A 1 188 ? -8.343 14.214 -10.661 1.00 96.44 188 GLU A O 1
ATOM 1432 N N . GLN A 1 189 ? -7.824 13.252 -8.697 1.00 95.06 189 GLN A N 1
ATOM 1433 C CA . GLN A 1 189 ? -9.080 12.510 -8.544 1.00 95.06 189 GLN A CA 1
ATOM 1434 C C . GLN A 1 189 ? -9.761 12.929 -7.246 1.00 95.06 189 GLN A C 1
ATOM 1436 O O . GLN A 1 189 ? -9.111 13.045 -6.212 1.00 95.06 189 GLN A O 1
ATOM 1441 N N . SER A 1 190 ? -11.076 13.157 -7.254 1.00 94.50 190 SER A N 1
ATOM 1442 C CA . SER A 1 190 ? -11.772 13.497 -6.012 1.00 94.50 190 SER A CA 1
ATOM 1443 C C . SER A 1 190 ? -11.824 12.279 -5.090 1.00 94.50 190 SER A C 1
ATOM 1445 O O . SER A 1 190 ? -12.457 11.276 -5.415 1.00 94.50 190 SER A O 1
ATOM 1447 N N . LEU A 1 191 ? -11.188 12.403 -3.926 1.00 94.19 191 LEU A N 1
ATOM 1448 C CA . LEU A 1 191 ? -11.217 11.416 -2.857 1.00 94.19 191 LEU A CA 1
ATOM 1449 C C . LEU A 1 191 ? -12.224 11.867 -1.794 1.00 94.19 191 LEU A C 1
ATOM 1451 O O . LEU A 1 191 ? -12.086 12.949 -1.216 1.00 94.19 191 LEU A O 1
ATOM 1455 N N . SER A 1 192 ? -13.218 11.026 -1.508 1.00 93.69 192 SER A N 1
ATOM 1456 C CA . SER A 1 192 ? -14.132 11.205 -0.379 1.00 93.69 192 SER A CA 1
ATOM 1457 C C . SER A 1 192 ? -14.553 9.852 0.187 1.00 93.69 192 SER A C 1
ATOM 1459 O O . SER A 1 192 ? -15.191 9.045 -0.489 1.00 93.69 192 SER A O 1
ATOM 1461 N N . LEU A 1 193 ? -14.179 9.609 1.441 1.00 92.56 193 LEU A N 1
ATOM 1462 C CA . LEU A 1 193 ? -14.466 8.387 2.183 1.00 92.56 193 LEU A CA 1
ATOM 1463 C C . LEU A 1 193 ? -15.085 8.744 3.529 1.00 92.56 193 LEU A C 1
ATOM 1465 O O . LEU A 1 193 ? -14.674 9.705 4.182 1.00 92.56 193 LEU A O 1
ATOM 1469 N N . SER A 1 194 ? -16.059 7.952 3.965 1.00 94.12 194 SER A N 1
ATOM 1470 C CA . SER A 1 194 ? -16.684 8.121 5.270 1.00 94.12 194 SER A CA 1
ATOM 1471 C C . SER A 1 194 ? -17.039 6.771 5.869 1.00 94.12 194 SER A C 1
ATOM 1473 O O . SER A 1 194 ? -17.659 5.950 5.201 1.00 94.12 194 SER A O 1
ATOM 1475 N N . PHE A 1 195 ? -16.643 6.542 7.118 1.00 94.31 195 PHE A N 1
ATOM 1476 C CA . PHE A 1 195 ? -16.892 5.304 7.858 1.00 94.31 195 PHE A CA 1
ATOM 1477 C C . PHE A 1 195 ? -17.011 5.591 9.364 1.00 94.31 195 PHE A C 1
ATOM 1479 O O . PHE A 1 195 ? -16.609 6.667 9.823 1.00 94.31 195 PHE A O 1
ATOM 1486 N N . PRO A 1 196 ? -17.574 4.669 10.169 1.00 95.25 196 PRO A N 1
ATOM 1487 C CA . PRO A 1 196 ? -17.601 4.821 11.621 1.00 95.25 196 PRO A CA 1
ATOM 1488 C C . PRO A 1 196 ? -16.197 5.070 12.185 1.00 95.25 196 PRO A C 1
ATOM 1490 O O . PRO A 1 196 ? -15.249 4.374 11.837 1.00 95.25 196 PRO A O 1
ATOM 1493 N N . ALA A 1 197 ? -16.052 6.044 13.085 1.00 95.56 197 ALA A N 1
ATOM 1494 C CA . ALA A 1 197 ? -14.758 6.368 13.695 1.00 95.56 197 ALA A CA 1
ATOM 1495 C C . ALA A 1 197 ? -14.199 5.224 14.559 1.00 95.56 197 ALA A C 1
ATOM 1497 O O . ALA A 1 197 ? -12.995 5.157 14.794 1.00 95.56 197 ALA A O 1
ATOM 1498 N N . THR A 1 198 ? -15.076 4.325 15.007 1.00 95.06 198 THR A N 1
ATOM 1499 C CA . THR A 1 198 ? -14.729 3.074 15.678 1.00 95.06 198 THR A CA 1
ATOM 1500 C C . THR A 1 198 ? -15.285 1.916 14.844 1.00 95.06 198 THR A C 1
ATOM 1502 O O . THR A 1 198 ? -16.484 1.636 14.936 1.00 95.06 198 THR A O 1
ATOM 1505 N N . PRO A 1 199 ? -14.462 1.278 13.997 1.00 95.38 199 PRO A N 1
ATOM 1506 C CA . PRO A 1 199 ? -14.881 0.131 13.198 1.00 95.38 199 PRO A CA 1
ATOM 1507 C C . PRO A 1 199 ? -15.185 -1.087 14.079 1.00 95.38 199 PRO A C 1
ATOM 1509 O O . PRO A 1 199 ? -14.652 -1.243 15.181 1.00 95.38 199 PRO A O 1
ATOM 1512 N N . SER A 1 200 ? -16.044 -1.969 13.575 1.00 96.00 200 SER A N 1
ATOM 1513 C CA . SER A 1 200 ? -16.413 -3.224 14.229 1.00 96.00 200 SER A CA 1
ATOM 1514 C C . SER A 1 200 ? -16.405 -4.367 13.225 1.00 96.00 200 SER A C 1
ATOM 1516 O O . SER A 1 200 ? -16.952 -4.211 12.131 1.00 96.00 200 SER A O 1
ATOM 1518 N N . ASN A 1 201 ? -15.864 -5.517 13.630 1.00 97.19 201 ASN A N 1
ATOM 1519 C CA . ASN A 1 201 ? -15.864 -6.738 12.829 1.00 97.19 201 ASN A CA 1
ATOM 1520 C C . ASN A 1 201 ? -17.268 -7.054 12.297 1.00 97.19 201 ASN A C 1
ATOM 1522 O O . ASN A 1 201 ? -18.260 -6.952 13.024 1.00 97.19 201 ASN A O 1
ATOM 1526 N N . ALA A 1 202 ? -17.331 -7.472 11.036 1.00 97.38 202 ALA A N 1
ATOM 1527 C CA . ALA A 1 202 ? -18.500 -8.139 10.488 1.00 97.38 202 ALA A CA 1
ATOM 1528 C C . ALA A 1 202 ? -18.561 -9.596 10.987 1.00 97.38 202 ALA A C 1
ATOM 1530 O O . ALA A 1 202 ? -17.570 -10.138 11.478 1.00 97.38 202 ALA A O 1
ATOM 1531 N N . ASP A 1 203 ? -19.716 -10.250 10.822 1.00 97.06 203 ASP A N 1
ATOM 1532 C CA . ASP A 1 203 ? -19.892 -11.667 11.187 1.00 97.06 203 ASP A CA 1
ATOM 1533 C C . ASP A 1 203 ? -18.945 -12.600 10.410 1.00 97.06 203 ASP A C 1
ATOM 1535 O O . ASP A 1 203 ? -18.587 -13.678 10.884 1.00 97.06 203 ASP A O 1
ATOM 1539 N N . SER A 1 204 ? -18.540 -12.187 9.208 1.00 97.19 204 SER A N 1
ATOM 1540 C CA . SER A 1 204 ? -17.587 -12.891 8.355 1.00 97.19 204 SER A CA 1
ATOM 1541 C C . SER A 1 204 ? -16.796 -11.899 7.501 1.00 97.19 204 SER A C 1
ATOM 1543 O O . SER A 1 204 ? -17.376 -10.888 7.088 1.00 97.19 204 SER A O 1
ATOM 1545 N N . PRO A 1 205 ? -15.533 -12.207 7.152 1.00 98.31 205 PRO A N 1
ATOM 1546 C CA . PRO A 1 205 ? -14.792 -11.439 6.163 1.00 98.31 205 PRO A CA 1
ATOM 1547 C C . PRO A 1 205 ? -15.529 -11.303 4.831 1.00 98.31 205 PRO A C 1
ATOM 1549 O O . PRO A 1 205 ? -16.246 -12.215 4.411 1.00 98.31 205 PRO A O 1
ATOM 1552 N N . SER A 1 206 ? -15.301 -10.191 4.139 1.00 98.19 206 SER A N 1
ATOM 1553 C CA . SER A 1 206 ? -15.804 -9.968 2.782 1.00 98.19 206 SER A CA 1
ATOM 1554 C C . SER A 1 206 ? -14.663 -9.810 1.784 1.00 98.19 206 SER A C 1
ATOM 1556 O O . SER A 1 206 ? -13.543 -9.441 2.142 1.00 98.19 206 SER A O 1
ATOM 1558 N N . CYS A 1 207 ? -14.946 -10.159 0.534 1.00 98.06 207 CYS A N 1
ATOM 1559 C CA . CYS A 1 207 ? -13.977 -10.058 -0.541 1.00 98.06 207 CYS A CA 1
ATOM 1560 C C . CYS A 1 207 ? -13.625 -8.600 -0.859 1.00 98.06 207 CYS A C 1
ATOM 1562 O O . CYS A 1 207 ? -14.392 -7.685 -0.558 1.00 98.06 207 CYS A O 1
ATOM 1564 N N . VAL A 1 208 ? -12.477 -8.401 -1.502 1.00 97.50 208 VAL A N 1
ATOM 1565 C CA . VAL A 1 208 ? -12.097 -7.123 -2.108 1.00 97.50 208 VAL A CA 1
ATOM 1566 C C . VAL A 1 208 ? -12.387 -7.148 -3.608 1.00 97.50 208 VAL A C 1
ATOM 1568 O O . VAL A 1 208 ? -12.115 -8.139 -4.299 1.00 97.50 208 VAL A O 1
ATOM 1571 N N . ASP A 1 209 ? -12.945 -6.057 -4.120 1.00 95.00 209 ASP A N 1
ATOM 1572 C CA . ASP A 1 209 ? -13.029 -5.810 -5.557 1.00 95.00 209 ASP A CA 1
ATOM 1573 C C . ASP A 1 209 ? -11.648 -5.444 -6.123 1.00 95.00 209 ASP A C 1
ATOM 1575 O O . ASP A 1 209 ? -10.680 -5.246 -5.385 1.00 95.00 209 ASP A O 1
ATOM 1579 N N . MET A 1 210 ? -11.550 -5.377 -7.452 1.00 94.19 210 MET A N 1
ATOM 1580 C CA . MET A 1 210 ? -10.386 -4.781 -8.109 1.00 94.19 210 MET A CA 1
ATOM 1581 C C . MET A 1 210 ? -10.283 -3.288 -7.797 1.00 94.19 210 MET A C 1
ATOM 1583 O O . MET A 1 210 ? -11.296 -2.607 -7.646 1.00 94.19 210 MET A O 1
ATOM 1587 N N . GLY A 1 211 ? -9.050 -2.784 -7.779 1.00 95.00 211 GLY A N 1
ATOM 1588 C CA . GLY A 1 211 ? -8.769 -1.376 -7.539 1.00 95.00 211 GLY A CA 1
ATOM 1589 C C . GLY A 1 211 ? -8.595 -1.065 -6.059 1.00 95.00 211 GLY A C 1
ATOM 1590 O O . GLY A 1 211 ? -7.997 -1.840 -5.307 1.00 95.00 211 GLY A O 1
ATOM 1591 N N . ALA A 1 212 ? -9.089 0.103 -5.668 1.00 96.75 212 ALA A N 1
ATOM 1592 C CA . ALA A 1 212 ? -8.816 0.717 -4.386 1.00 96.75 212 ALA A CA 1
ATOM 1593 C C . ALA A 1 212 ? -9.486 -0.026 -3.206 1.00 96.75 212 ALA A C 1
ATOM 1595 O O . ALA A 1 212 ? -10.671 -0.355 -3.244 1.00 96.75 212 ALA A O 1
ATOM 1596 N N . VAL A 1 213 ? -8.718 -0.283 -2.145 1.00 97.75 213 VAL A N 1
ATOM 1597 C CA . VAL A 1 213 ? -9.136 -0.942 -0.889 1.00 97.75 213 VAL A CA 1
ATOM 1598 C C . VAL A 1 213 ? -8.853 -0.100 0.353 1.00 97.75 213 VAL A C 1
ATOM 1600 O O . VAL A 1 213 ? -9.298 -0.431 1.454 1.00 97.75 213 VAL A O 1
ATOM 1603 N N . GLY A 1 214 ? -8.102 0.985 0.194 1.00 97.75 214 GLY A N 1
ATOM 1604 C CA . GLY A 1 214 ? -7.731 1.885 1.271 1.00 97.75 214 GLY A CA 1
ATOM 1605 C C . GLY A 1 214 ? -7.262 3.238 0.759 1.00 97.75 214 GLY A C 1
ATOM 1606 O O . GLY A 1 214 ? -7.267 3.529 -0.439 1.00 97.75 214 GLY A O 1
ATOM 1607 N N . VAL A 1 215 ? -6.870 4.086 1.695 1.00 98.25 215 VAL A N 1
ATOM 1608 C CA . VAL A 1 215 ? -6.180 5.345 1.435 1.00 98.25 215 VAL A CA 1
ATOM 1609 C C . VAL A 1 215 ? -5.058 5.498 2.447 1.00 98.25 215 VAL A C 1
ATOM 1611 O O . VAL A 1 215 ? -5.250 5.253 3.642 1.00 98.25 215 VAL A O 1
ATOM 1614 N N . LEU A 1 216 ? -3.882 5.882 1.972 1.00 98.62 216 LEU A N 1
ATOM 1615 C CA . LEU A 1 216 ? -2.746 6.176 2.825 1.00 98.62 216 LEU A CA 1
ATOM 1616 C C . LEU A 1 216 ? -2.757 7.654 3.238 1.00 98.62 216 LEU A C 1
ATOM 1618 O O . LEU A 1 216 ? -3.327 8.529 2.586 1.00 98.62 216 LEU A O 1
ATOM 1622 N N . MET A 1 217 ? -2.138 7.944 4.379 1.00 98.00 217 MET A N 1
ATOM 1623 C CA . MET A 1 217 ? -2.054 9.292 4.951 1.00 98.00 217 MET A CA 1
ATOM 1624 C C . MET A 1 217 ? -1.109 10.222 4.174 1.00 98.00 217 MET A C 1
ATOM 1626 O O . MET A 1 217 ? -0.952 11.385 4.548 1.00 98.00 217 MET A O 1
ATOM 1630 N N . ASP A 1 218 ? -0.480 9.724 3.111 1.00 97.56 218 ASP A N 1
ATOM 1631 C CA . ASP A 1 218 ? 0.209 10.523 2.100 1.00 97.56 218 ASP A CA 1
ATOM 1632 C C . ASP A 1 218 ? -0.733 11.107 1.040 1.00 97.56 218 ASP A C 1
ATOM 1634 O O . ASP A 1 218 ? -0.278 11.865 0.191 1.00 97.56 218 ASP A O 1
ATOM 1638 N N . GLY A 1 219 ? -2.033 10.813 1.102 1.00 97.75 219 GLY A N 1
ATOM 1639 C CA . GLY A 1 219 ? -3.023 11.341 0.171 1.00 97.75 219 GLY A CA 1
ATOM 1640 C C . GLY A 1 219 ? -3.353 10.427 -1.000 1.00 97.75 219 GLY A C 1
ATOM 1641 O O . GLY A 1 219 ? -4.266 10.768 -1.749 1.00 97.75 219 GLY A O 1
ATOM 1642 N N . VAL A 1 220 ? -2.672 9.288 -1.139 1.00 98.56 220 VAL A N 1
ATOM 1643 C CA . VAL A 1 220 ? -2.803 8.388 -2.287 1.00 98.56 220 VAL A CA 1
ATOM 1644 C C . VAL A 1 220 ? -3.647 7.164 -1.927 1.00 98.56 220 VAL A C 1
ATOM 1646 O O . VAL A 1 220 ? -3.560 6.605 -0.828 1.00 98.56 220 VAL A O 1
ATOM 1649 N N . VAL A 1 221 ? -4.507 6.736 -2.849 1.00 98.25 221 VAL A N 1
ATOM 1650 C CA . VAL A 1 221 ? -5.304 5.517 -2.689 1.00 98.25 221 VAL A CA 1
ATOM 1651 C C . VAL A 1 221 ? -4.423 4.266 -2.724 1.00 98.25 221 VAL A C 1
ATOM 1653 O O . VAL A 1 221 ? -3.458 4.152 -3.480 1.00 98.25 221 VAL A O 1
ATOM 1656 N N . LEU A 1 222 ? -4.784 3.299 -1.887 1.00 98.62 222 LEU A N 1
ATOM 1657 C CA . LEU A 1 222 ? -4.159 1.985 -1.832 1.00 98.62 222 LEU A CA 1
ATOM 1658 C C . LEU A 1 222 ? -5.039 1.006 -2.599 1.00 98.62 222 LEU A C 1
ATOM 1660 O O . LEU A 1 222 ? -6.172 0.755 -2.191 1.00 98.62 222 LEU A O 1
ATOM 1664 N N . PHE A 1 223 ? -4.523 0.450 -3.685 1.00 98.38 223 PHE A N 1
ATOM 1665 C CA . PHE A 1 223 ? -5.134 -0.649 -4.418 1.00 98.38 223 PHE A CA 1
ATOM 1666 C C . PHE A 1 223 ? -4.813 -1.990 -3.763 1.00 98.38 223 PHE A C 1
ATOM 1668 O O . PHE A 1 223 ? -3.856 -2.123 -2.998 1.00 98.38 223 PHE A O 1
ATOM 1675 N N . ASN A 1 224 ? -5.638 -2.998 -4.053 1.00 97.75 224 ASN A N 1
ATOM 1676 C CA . ASN A 1 224 ? -5.314 -4.372 -3.690 1.00 97.75 224 ASN A CA 1
ATOM 1677 C C . ASN A 1 224 ? -4.016 -4.830 -4.395 1.00 97.75 224 ASN A C 1
ATOM 1679 O O . ASN A 1 224 ? -3.537 -4.196 -5.336 1.00 97.75 224 ASN A O 1
ATOM 1683 N N . GLY A 1 225 ? -3.442 -5.951 -3.960 1.00 97.25 225 GLY A N 1
ATOM 1684 C CA . GLY A 1 225 ? -2.186 -6.468 -4.517 1.00 97.25 225 GLY A CA 1
ATOM 1685 C C . GLY A 1 225 ? -2.265 -7.029 -5.947 1.00 97.25 225 GLY A C 1
ATOM 1686 O O . GLY A 1 225 ? -1.282 -7.611 -6.401 1.00 97.25 225 GLY A O 1
ATOM 1687 N N . LEU A 1 226 ? -3.404 -6.912 -6.645 1.00 96.88 226 LEU A N 1
ATOM 1688 C CA . LEU A 1 226 ? -3.606 -7.466 -7.986 1.00 96.88 226 LEU A CA 1
ATOM 1689 C C . LEU A 1 226 ? -3.416 -6.416 -9.076 1.00 96.88 226 LEU A C 1
ATOM 1691 O O . LEU A 1 226 ? -3.941 -5.306 -8.991 1.00 96.88 226 LEU A O 1
ATOM 1695 N N . ASP A 1 227 ? -2.751 -6.814 -10.159 1.00 94.94 227 ASP A N 1
ATOM 1696 C CA . ASP A 1 227 ? -2.832 -6.083 -11.420 1.00 94.94 227 ASP A CA 1
ATOM 1697 C C . ASP A 1 227 ? -4.114 -6.458 -12.185 1.00 94.94 227 ASP A C 1
ATOM 1699 O O . ASP A 1 227 ? -4.869 -7.359 -11.802 1.00 94.94 227 ASP A O 1
ATOM 1703 N N . ALA A 1 228 ? -4.381 -5.796 -13.312 1.00 93.25 228 ALA A N 1
ATOM 1704 C CA . ALA A 1 228 ? -5.586 -6.078 -14.097 1.00 93.25 228 ALA A CA 1
ATOM 1705 C C . ALA A 1 228 ? -5.607 -7.498 -14.720 1.00 93.25 228 ALA A C 1
ATOM 1707 O O . ALA A 1 228 ? -6.665 -7.965 -15.164 1.00 93.25 228 ALA A O 1
ATOM 1708 N N . GLY A 1 229 ? -4.462 -8.189 -14.742 1.00 93.44 229 GLY A N 1
ATOM 1709 C CA . GLY A 1 229 ? -4.302 -9.592 -15.124 1.00 93.44 229 GLY A CA 1
ATOM 1710 C C . GLY A 1 229 ? -4.445 -10.585 -13.961 1.00 93.44 229 GLY A C 1
ATOM 1711 O O . GLY A 1 229 ? -4.384 -11.792 -14.200 1.00 93.44 229 GLY A O 1
ATOM 1712 N N . GLY A 1 230 ? -4.666 -10.117 -12.729 1.00 94.38 230 GLY A N 1
ATOM 1713 C CA . GLY A 1 230 ? -4.766 -10.956 -11.533 1.00 94.38 230 GLY A CA 1
ATOM 1714 C C . GLY A 1 230 ? -3.421 -11.495 -11.034 1.00 94.38 230 GLY A C 1
ATOM 1715 O O . GLY A 1 230 ? -3.393 -12.528 -10.361 1.00 94.38 230 GLY A O 1
ATOM 1716 N N . ARG A 1 231 ? -2.314 -10.840 -11.400 1.00 94.44 231 ARG A N 1
ATOM 1717 C CA . ARG A 1 231 ? -0.949 -11.155 -10.954 1.00 94.44 231 ARG A CA 1
ATOM 1718 C C . ARG A 1 231 ? -0.549 -10.266 -9.783 1.00 94.44 231 ARG A C 1
ATOM 1720 O O . ARG A 1 231 ? -1.245 -9.306 -9.462 1.00 94.44 231 ARG A O 1
ATOM 1727 N N . ASP A 1 232 ? 0.594 -10.568 -9.183 1.00 96.44 232 ASP A N 1
ATOM 1728 C CA . ASP A 1 232 ? 1.216 -9.725 -8.161 1.00 96.44 232 ASP A CA 1
ATOM 1729 C C . ASP A 1 232 ? 1.611 -8.345 -8.730 1.00 96.44 232 ASP A C 1
ATOM 1731 O O . ASP A 1 232 ? 2.637 -8.205 -9.401 1.00 96.44 232 ASP A O 1
ATOM 1735 N N . ALA A 1 233 ? 0.808 -7.310 -8.472 1.00 95.94 233 ALA A N 1
ATOM 1736 C CA . ALA A 1 233 ? 1.046 -5.980 -9.033 1.00 95.94 233 ALA A CA 1
ATOM 1737 C C . ALA A 1 233 ? 2.374 -5.373 -8.577 1.00 95.94 233 ALA A C 1
ATOM 1739 O O . ALA A 1 233 ? 3.088 -4.769 -9.375 1.00 95.94 233 ALA A O 1
ATOM 1740 N N . ALA A 1 234 ? 2.744 -5.563 -7.308 1.00 95.25 234 ALA A N 1
ATOM 1741 C CA . ALA A 1 234 ? 3.992 -5.028 -6.785 1.00 95.25 234 ALA A CA 1
ATOM 1742 C C . ALA A 1 234 ? 5.210 -5.706 -7.425 1.00 95.25 234 ALA A C 1
ATOM 1744 O O . ALA A 1 234 ? 6.253 -5.069 -7.545 1.00 95.25 234 ALA A O 1
ATOM 1745 N N . ALA A 1 235 ? 5.094 -6.949 -7.894 1.00 95.31 235 ALA A N 1
ATOM 1746 C CA . ALA A 1 235 ? 6.145 -7.595 -8.673 1.00 95.31 235 ALA A CA 1
ATOM 1747 C C . ALA A 1 235 ? 6.110 -7.206 -10.162 1.00 95.31 235 ALA A C 1
ATOM 1749 O O . ALA A 1 235 ? 7.167 -6.991 -10.756 1.00 95.31 235 ALA A O 1
ATOM 1750 N N . TYR A 1 236 ? 4.930 -7.124 -10.782 1.00 94.12 236 TYR A N 1
ATOM 1751 C CA . TYR A 1 236 ? 4.797 -6.973 -12.235 1.00 94.12 236 TYR A CA 1
ATOM 1752 C C . TYR A 1 236 ? 4.769 -5.522 -12.721 1.00 94.12 236 TYR A C 1
ATOM 1754 O O . TYR A 1 236 ? 5.456 -5.218 -13.693 1.00 94.12 236 TYR A O 1
ATOM 1762 N N . GLU A 1 237 ? 4.011 -4.637 -12.075 1.00 93.81 237 GLU A N 1
ATOM 1763 C CA . GLU A 1 237 ? 3.834 -3.254 -12.531 1.00 93.81 237 GLU A CA 1
ATOM 1764 C C . GLU A 1 237 ? 5.111 -2.439 -12.344 1.00 93.81 237 GLU A C 1
ATOM 1766 O O . GLU A 1 237 ? 5.861 -2.639 -11.386 1.00 93.81 237 GLU A O 1
ATOM 1771 N N . THR A 1 238 ? 5.388 -1.508 -13.254 1.00 93.25 238 THR A N 1
ATOM 1772 C CA . THR A 1 238 ? 6.551 -0.625 -13.108 1.00 93.25 238 THR A CA 1
ATOM 1773 C C . THR A 1 238 ? 6.139 0.610 -12.323 1.00 93.25 238 THR A C 1
ATOM 1775 O O . THR A 1 238 ? 5.322 1.403 -12.775 1.00 93.25 238 THR A O 1
ATOM 1778 N N . LEU A 1 239 ? 6.727 0.762 -11.139 1.00 96.12 239 LEU A N 1
ATOM 1779 C CA . LEU A 1 239 ? 6.392 1.814 -10.185 1.00 96.12 239 LEU A CA 1
ATOM 1780 C C . LEU A 1 239 ? 7.476 2.896 -10.190 1.00 96.12 239 LEU A C 1
ATOM 1782 O O . LEU A 1 239 ? 8.583 2.674 -10.683 1.00 96.12 239 LEU A O 1
ATOM 1786 N N . ASP A 1 240 ? 7.191 4.068 -9.637 1.00 98.12 240 ASP A N 1
ATOM 1787 C CA . ASP A 1 240 ? 8.213 5.088 -9.410 1.00 98.12 240 ASP A CA 1
ATOM 1788 C C . ASP A 1 240 ? 9.015 4.845 -8.117 1.00 98.12 240 ASP A C 1
ATOM 1790 O O . ASP A 1 240 ? 8.905 3.805 -7.469 1.00 98.12 240 ASP A O 1
ATOM 1794 N N . SER A 1 241 ? 9.878 5.792 -7.737 1.00 96.75 241 SER A N 1
ATOM 1795 C CA . SER A 1 241 ? 10.746 5.670 -6.556 1.00 96.75 241 SER A CA 1
ATOM 1796 C C . SER A 1 241 ? 10.021 5.637 -5.203 1.00 96.75 241 SER A C 1
ATOM 1798 O O . SER A 1 241 ? 10.672 5.447 -4.179 1.00 96.75 241 SER A O 1
ATOM 1800 N N . CYS A 1 242 ? 8.714 5.890 -5.177 1.00 97.12 242 CYS A N 1
ATOM 1801 C CA . CYS A 1 242 ? 7.858 5.823 -3.995 1.00 97.12 242 CYS A CA 1
ATOM 1802 C C . CYS A 1 242 ? 6.741 4.791 -4.241 1.00 97.12 242 CYS A C 1
ATOM 1804 O O . CYS A 1 242 ? 5.648 4.927 -3.712 1.00 97.12 242 CYS A O 1
ATOM 1806 N N . ASP A 1 243 ? 7.024 3.764 -5.051 1.00 97.69 243 ASP A N 1
ATOM 1807 C CA . ASP A 1 243 ? 6.184 2.594 -5.325 1.00 97.69 243 ASP A CA 1
ATOM 1808 C C . ASP A 1 243 ? 4.745 2.905 -5.764 1.00 97.69 243 ASP A C 1
ATOM 1810 O O . ASP A 1 243 ? 3.805 2.201 -5.382 1.00 97.69 243 ASP A O 1
ATOM 1814 N N . GLY A 1 244 ? 4.543 3.958 -6.559 1.00 98.19 244 GLY A N 1
ATOM 1815 C CA . GLY A 1 244 ? 3.247 4.226 -7.183 1.00 98.19 244 GLY A CA 1
ATOM 1816 C C . GLY A 1 244 ? 3.306 4.397 -8.698 1.00 98.19 244 GLY A C 1
ATOM 1817 O O . GLY A 1 244 ? 4.372 4.568 -9.301 1.00 98.19 244 GLY A O 1
ATOM 1818 N N . HIS A 1 245 ? 2.131 4.321 -9.320 1.00 98.06 245 HIS A N 1
ATOM 1819 C CA . HIS A 1 245 ? 1.929 4.505 -10.760 1.00 98.06 245 HIS A CA 1
ATOM 1820 C C . HIS A 1 245 ? 0.469 4.879 -11.078 1.00 98.06 245 HIS A C 1
ATOM 1822 O O . HIS A 1 245 ? -0.407 4.628 -10.248 1.00 98.06 245 HIS A O 1
ATOM 1828 N N . PRO A 1 246 ? 0.184 5.513 -12.233 1.00 97.69 246 PRO A N 1
ATOM 1829 C CA . PRO A 1 246 ? -1.180 5.782 -12.676 1.00 97.69 246 PRO A CA 1
ATOM 1830 C C . PRO A 1 246 ? -1.806 4.601 -13.428 1.00 97.69 246 PRO A C 1
ATOM 1832 O O . PRO A 1 246 ? -1.140 3.929 -14.219 1.00 97.69 246 PRO A O 1
ATOM 1835 N N . GLU A 1 247 ? -3.112 4.396 -13.254 1.00 95.38 247 GLU A N 1
ATOM 1836 C CA . GLU A 1 247 ? -3.901 3.503 -14.113 1.00 95.38 247 GLU A CA 1
ATOM 1837 C C . GLU A 1 247 ? -4.583 4.251 -15.282 1.00 95.38 247 GLU A C 1
ATOM 1839 O O . GLU A 1 247 ? -4.306 5.416 -15.554 1.00 95.38 247 GLU A O 1
ATOM 1844 N N . MET A 1 248 ? -5.436 3.558 -16.040 1.00 93.94 248 MET A N 1
ATOM 1845 C CA . MET A 1 248 ? -6.042 4.031 -17.292 1.00 93.94 248 MET A CA 1
ATOM 1846 C C . MET A 1 248 ? -6.997 5.233 -17.168 1.00 93.94 248 MET A C 1
ATOM 1848 O O . MET A 1 248 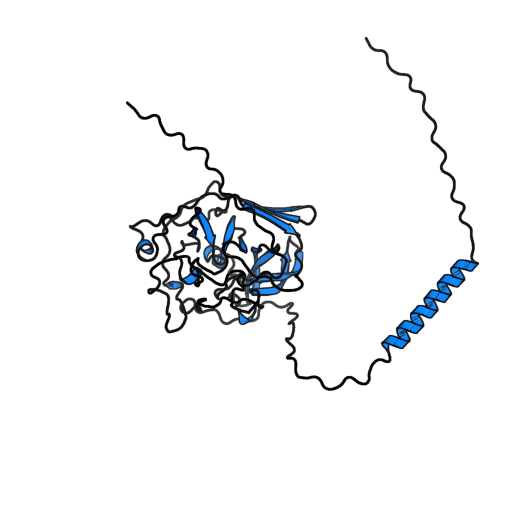? -7.400 5.786 -18.194 1.00 93.94 248 MET A O 1
ATOM 1852 N N . THR A 1 249 ? -7.401 5.609 -15.955 1.00 94.50 249 THR A N 1
ATOM 1853 C CA . THR A 1 249 ? -8.158 6.833 -15.646 1.00 94.50 249 THR A CA 1
ATOM 1854 C C . THR A 1 249 ? -7.291 7.925 -15.013 1.00 94.50 249 THR A C 1
ATOM 1856 O O . THR A 1 249 ? -7.817 8.901 -14.471 1.00 94.50 249 THR A O 1
ATOM 1859 N N . ASP A 1 250 ? -5.967 7.785 -15.141 1.00 97.31 250 ASP A N 1
ATOM 1860 C CA . ASP A 1 250 ? -4.939 8.687 -14.624 1.00 97.31 250 ASP A CA 1
ATOM 1861 C C . ASP A 1 250 ? -4.893 8.740 -13.077 1.00 97.31 250 ASP A C 1
ATOM 1863 O O . ASP A 1 250 ? -4.350 9.678 -12.485 1.00 97.31 250 ASP A O 1
ATOM 1867 N N . GLU A 1 251 ? -5.477 7.743 -12.392 1.00 97.44 251 GLU A N 1
ATOM 1868 C CA . GLU A 1 251 ? -5.457 7.624 -10.931 1.00 97.44 251 GLU A CA 1
ATOM 1869 C C . GLU A 1 251 ? -4.116 7.052 -10.454 1.00 97.44 251 GLU A C 1
ATOM 1871 O O . GLU A 1 251 ? -3.815 5.872 -10.648 1.00 97.44 251 GLU A O 1
ATOM 1876 N N . TYR A 1 252 ? -3.305 7.887 -9.802 1.00 98.56 252 TYR A N 1
ATOM 1877 C CA . TYR A 1 252 ? -2.081 7.443 -9.136 1.00 98.56 252 TYR A CA 1
ATOM 1878 C C . TYR A 1 252 ? -2.408 6.637 -7.877 1.00 98.56 252 TYR A C 1
ATOM 1880 O O . TYR A 1 252 ? -3.234 7.063 -7.069 1.00 98.56 252 TYR A O 1
ATOM 1888 N N . HIS A 1 253 ? -1.775 5.480 -7.705 1.00 98.62 253 HIS A N 1
ATOM 1889 C CA . HIS A 1 253 ? -2.064 4.574 -6.595 1.00 98.62 253 HIS A CA 1
ATOM 1890 C C . HIS A 1 253 ? -0.848 3.729 -6.202 1.00 98.62 253 HIS A C 1
ATOM 1892 O O . HIS A 1 253 ? 0.118 3.595 -6.960 1.00 98.62 253 HIS A O 1
ATOM 1898 N N . HIS A 1 254 ? -0.927 3.127 -5.014 1.00 98.69 254 HIS A N 1
ATOM 1899 C CA . HIS A 1 254 ? 0.021 2.125 -4.519 1.00 98.69 254 HIS A CA 1
ATOM 1900 C C . HIS A 1 254 ? -0.631 0.740 -4.456 1.00 98.69 254 HIS A C 1
ATOM 1902 O O . HIS A 1 254 ? -1.833 0.645 -4.238 1.00 98.69 254 HIS A O 1
ATOM 1908 N N . HIS A 1 255 ? 0.153 -0.337 -4.560 1.00 98.06 255 HIS A N 1
ATOM 1909 C CA . HIS A 1 255 ? -0.315 -1.725 -4.345 1.00 98.06 255 HIS A CA 1
ATOM 1910 C C . HIS A 1 255 ? 0.118 -2.318 -2.988 1.00 98.06 255 HIS A C 1
ATOM 1912 O O . HIS A 1 255 ? -0.115 -3.488 -2.693 1.00 98.06 255 HIS A O 1
ATOM 1918 N N . GLY A 1 256 ? 0.760 -1.498 -2.157 1.00 98.19 256 GLY A N 1
ATOM 1919 C CA . GLY A 1 256 ? 1.214 -1.793 -0.802 1.00 98.19 256 GLY A CA 1
ATOM 1920 C C . GLY A 1 256 ? 1.566 -0.484 -0.094 1.00 98.19 256 GLY A C 1
ATOM 1921 O O . GLY A 1 256 ? 1.449 0.587 -0.688 1.00 98.19 256 GLY A O 1
ATOM 1922 N N . VAL A 1 257 ? 2.009 -0.528 1.164 1.00 98.50 257 VAL A N 1
ATOM 1923 C CA . VAL A 1 257 ? 2.593 0.682 1.771 1.00 98.50 257 VAL A CA 1
ATOM 1924 C C . VAL A 1 257 ? 3.952 0.938 1.109 1.00 98.50 257 VAL A C 1
ATOM 1926 O O . VAL A 1 257 ? 4.812 0.058 1.174 1.00 98.50 257 VAL A O 1
ATOM 1929 N N . PRO A 1 258 ? 4.170 2.104 0.475 1.00 97.44 258 PRO A N 1
ATOM 1930 C CA . PRO A 1 258 ? 5.344 2.328 -0.352 1.00 97.44 258 PRO A CA 1
ATOM 1931 C C . PRO A 1 258 ? 6.630 2.450 0.470 1.00 97.44 258 PRO A C 1
ATOM 1933 O O . PRO A 1 258 ? 6.627 2.916 1.615 1.00 97.44 258 PRO A O 1
ATOM 1936 N N . SER A 1 259 ? 7.759 2.087 -0.133 1.00 95.44 259 SER A N 1
ATOM 1937 C CA . SER A 1 259 ? 9.099 2.089 0.468 1.00 95.44 259 SER A CA 1
ATOM 1938 C C . SER A 1 259 ? 9.475 3.431 1.090 1.00 95.44 259 SER A C 1
ATOM 1940 O O . SER A 1 259 ? 10.025 3.457 2.187 1.00 95.44 259 SER A O 1
ATOM 1942 N N . CYS A 1 260 ? 9.106 4.546 0.460 1.00 95.56 260 CYS A N 1
ATOM 1943 C CA . CYS A 1 260 ? 9.296 5.904 0.979 1.00 95.56 260 CYS A CA 1
ATOM 1944 C C . CYS A 1 260 ? 8.579 6.152 2.329 1.00 95.56 260 CYS A C 1
ATOM 1946 O O . CYS A 1 260 ? 9.054 6.944 3.149 1.00 95.56 260 CYS A O 1
ATOM 1948 N N . ILE A 1 261 ? 7.459 5.466 2.594 1.00 97.38 261 ILE A N 1
ATOM 1949 C CA . ILE A 1 261 ? 6.768 5.468 3.892 1.00 97.38 261 ILE A CA 1
ATOM 1950 C C . ILE A 1 261 ? 7.400 4.436 4.828 1.00 97.38 261 ILE A C 1
ATOM 1952 O O . ILE A 1 261 ? 7.704 4.761 5.977 1.00 97.38 261 ILE A O 1
ATOM 1956 N N . LEU A 1 262 ? 7.655 3.215 4.350 1.00 96.50 262 LEU A N 1
ATOM 1957 C CA . LEU A 1 262 ? 8.264 2.151 5.157 1.00 96.50 262 LEU A CA 1
ATOM 1958 C C . LEU A 1 262 ? 9.631 2.561 5.724 1.00 96.50 262 LEU A C 1
ATOM 1960 O O . LEU A 1 262 ? 9.921 2.274 6.886 1.00 96.50 262 LEU A O 1
ATOM 1964 N N . SER A 1 263 ? 10.450 3.269 4.940 1.00 94.19 263 SER A N 1
ATOM 1965 C CA . SER A 1 263 ? 11.770 3.759 5.347 1.00 94.19 263 SER A CA 1
ATOM 1966 C C . SER A 1 263 ? 11.699 4.871 6.391 1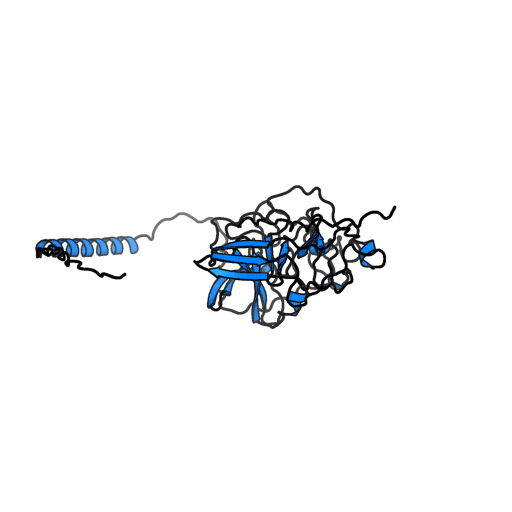.00 94.19 263 SER A C 1
ATOM 1968 O O . SER A 1 263 ? 12.649 5.065 7.143 1.00 94.19 263 SER A O 1
ATOM 1970 N N . LYS A 1 264 ? 10.588 5.617 6.435 1.00 95.06 264 LYS A N 1
ATOM 1971 C CA . LYS A 1 264 ? 10.345 6.667 7.433 1.00 95.06 264 LYS A CA 1
ATOM 1972 C C . LYS A 1 264 ? 9.959 6.079 8.794 1.00 95.06 264 LYS A C 1
ATOM 1974 O O . LYS A 1 264 ? 10.242 6.692 9.820 1.00 95.06 264 LYS A O 1
ATOM 1979 N N . TYR A 1 265 ? 9.318 4.912 8.798 1.00 95.38 265 TYR A N 1
ATOM 1980 C CA . TYR A 1 265 ? 8.826 4.226 9.993 1.00 95.38 265 TYR A CA 1
ATOM 1981 C C . TYR A 1 265 ? 9.560 2.892 10.188 1.00 95.38 265 TYR A C 1
ATOM 1983 O O . TYR A 1 265 ? 8.990 1.815 10.016 1.00 95.38 265 TYR A O 1
ATOM 1991 N N . ASN A 1 266 ? 10.853 2.970 10.510 1.00 94.00 266 ASN A N 1
ATOM 1992 C CA . ASN A 1 266 ? 11.763 1.823 10.641 1.00 94.00 266 ASN A CA 1
ATOM 1993 C C . ASN A 1 266 ? 12.312 1.612 12.065 1.00 94.00 266 ASN A C 1
ATOM 1995 O O . ASN A 1 266 ? 13.168 0.756 12.273 1.00 94.00 266 ASN A O 1
ATOM 1999 N N . GLU A 1 267 ? 11.829 2.380 13.042 1.00 95.50 267 GLU A N 1
ATOM 2000 C CA . GLU A 1 267 ? 12.272 2.255 14.430 1.00 95.50 267 GLU A CA 1
ATOM 2001 C C . GLU A 1 267 ? 11.746 0.952 15.063 1.00 95.50 267 GLU A C 1
ATOM 2003 O O . GLU A 1 267 ? 10.567 0.623 14.884 1.00 95.50 267 GLU A O 1
ATOM 2008 N N . PRO A 1 268 ? 12.569 0.216 15.835 1.00 94.75 268 PRO A N 1
ATOM 2009 C CA . PRO A 1 268 ? 12.140 -1.010 16.500 1.00 94.75 268 PRO A CA 1
ATOM 2010 C C . PRO A 1 268 ? 10.976 -0.799 17.467 1.00 94.75 268 PRO A C 1
ATOM 2012 O O . PRO A 1 268 ? 10.884 0.228 18.139 1.00 94.75 268 PRO A O 1
ATOM 2015 N N . SER A 1 269 ? 10.152 -1.833 17.639 1.00 93.94 269 SER A N 1
ATOM 2016 C CA . SER A 1 269 ? 9.043 -1.863 18.604 1.00 93.94 269 SER A CA 1
ATOM 2017 C C . SER A 1 269 ? 8.020 -0.744 18.399 1.00 93.94 269 SER A C 1
ATOM 2019 O O . SER A 1 269 ? 7.505 -0.177 19.367 1.00 93.94 269 SER A O 1
ATOM 2021 N N . THR A 1 270 ? 7.744 -0.397 17.144 1.00 95.31 270 THR A N 1
ATOM 2022 C CA . THR A 1 270 ? 6.789 0.657 16.795 1.00 95.31 270 THR A CA 1
ATOM 2023 C C . THR A 1 270 ? 5.569 0.091 16.084 1.00 95.31 270 THR A C 1
ATOM 2025 O O . THR A 1 270 ? 5.642 -0.919 15.396 1.00 95.31 270 THR A O 1
ATOM 2028 N N . SER A 1 271 ? 4.435 0.764 16.261 1.00 96.94 271 SER A N 1
ATOM 2029 C CA . SER A 1 271 ? 3.205 0.549 15.503 1.00 96.94 271 SER A CA 1
ATOM 2030 C C . SER A 1 271 ? 2.696 1.932 15.120 1.00 96.94 271 SER A C 1
ATOM 2032 O O . SER A 1 271 ? 2.370 2.746 15.991 1.00 96.94 271 SER A O 1
ATOM 2034 N N . THR A 1 272 ? 2.749 2.243 13.825 1.00 98.00 272 THR A N 1
ATOM 2035 C CA . THR A 1 272 ? 2.455 3.579 13.298 1.00 98.00 272 THR A CA 1
ATOM 2036 C C . THR A 1 272 ? 1.318 3.516 12.296 1.00 98.00 272 THR A C 1
ATOM 2038 O O . THR A 1 272 ? 1.439 2.845 11.276 1.00 98.00 272 THR A O 1
ATOM 2041 N N . LEU A 1 273 ? 0.240 4.253 12.563 1.00 98.56 273 LEU A N 1
ATOM 2042 C CA . LEU A 1 273 ? -0.870 4.412 11.629 1.00 98.56 273 LEU A CA 1
ATOM 2043 C C . LEU A 1 273 ? -0.392 5.168 10.382 1.00 98.56 273 LEU A C 1
ATOM 2045 O O . LEU A 1 273 ? 0.132 6.278 10.492 1.00 98.56 273 LEU A O 1
ATOM 2049 N N . VAL A 1 274 ? -0.584 4.573 9.208 1.00 98.69 274 VAL A N 1
ATOM 2050 C CA . VAL A 1 274 ? -0.182 5.145 7.912 1.00 98.69 274 VAL A CA 1
ATOM 2051 C C . VAL A 1 274 ? -1.323 5.234 6.905 1.00 98.69 274 VAL A C 1
ATOM 2053 O O . VAL A 1 274 ? -1.131 5.797 5.834 1.00 98.69 274 VAL A O 1
ATOM 2056 N N . GLY A 1 275 ? -2.508 4.716 7.222 1.00 98.44 275 GLY A N 1
ATOM 2057 C CA . GLY A 1 275 ? -3.654 4.744 6.319 1.00 98.44 275 GLY A CA 1
ATOM 2058 C C . GLY A 1 275 ? -4.908 4.141 6.930 1.00 98.44 275 GLY A C 1
ATOM 2059 O O . GLY A 1 275 ? -4.914 3.729 8.089 1.00 98.44 275 GLY A O 1
ATOM 2060 N N . TYR A 1 276 ? -5.965 4.072 6.130 1.00 98.50 276 TYR A N 1
ATOM 2061 C CA . TYR A 1 276 ? -7.239 3.459 6.491 1.00 98.50 276 TYR A CA 1
ATOM 2062 C C . TYR A 1 276 ? -7.732 2.577 5.346 1.00 98.50 276 TYR A C 1
ATOM 2064 O O . TYR A 1 276 ? -7.752 3.010 4.193 1.00 98.50 276 TYR A O 1
ATOM 2072 N N . ALA A 1 277 ? -8.154 1.359 5.665 1.00 98.25 277 ALA A N 1
ATOM 2073 C CA . ALA A 1 277 ? -8.873 0.495 4.740 1.00 98.25 277 ALA A CA 1
ATOM 2074 C C . ALA A 1 277 ? -10.340 0.943 4.614 1.00 98.25 277 ALA A C 1
ATOM 2076 O O . ALA A 1 277 ? -10.868 1.656 5.471 1.00 98.25 277 ALA A O 1
ATOM 2077 N N . TYR A 1 278 ? -11.030 0.527 3.551 1.00 96.88 278 TYR A N 1
ATOM 2078 C CA . TYR A 1 278 ? -12.410 0.968 3.283 1.00 96.88 278 TYR A CA 1
ATOM 2079 C C . TYR A 1 278 ? -13.457 0.412 4.234 1.00 96.88 278 TYR A C 1
ATOM 2081 O O . TYR A 1 278 ? -14.562 0.944 4.303 1.00 96.88 278 TYR A O 1
ATOM 2089 N N . ASP A 1 279 ? -13.119 -0.603 5.016 1.00 97.38 279 ASP A N 1
ATOM 2090 C CA . ASP A 1 279 ? -13.946 -1.071 6.125 1.00 97.38 279 ASP A CA 1
ATOM 2091 C C . ASP A 1 279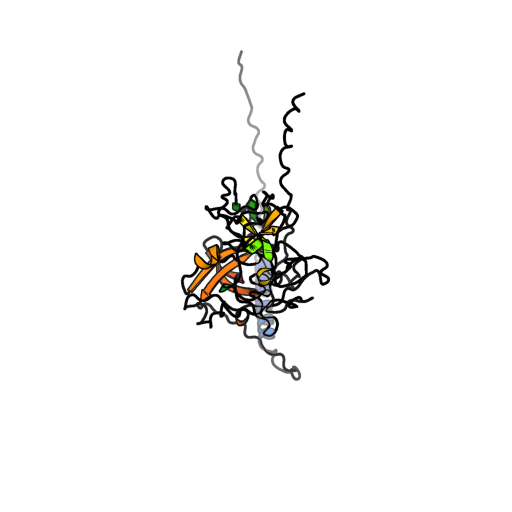 ? -13.746 -0.268 7.425 1.00 97.38 279 ASP A C 1
ATOM 2093 O O . ASP A 1 279 ? -14.405 -0.529 8.432 1.00 97.38 279 ASP A O 1
ATOM 2097 N N . GLY A 1 280 ? -12.890 0.757 7.378 1.00 97.25 280 GLY A N 1
ATOM 2098 C CA . GLY A 1 280 ? -12.669 1.744 8.428 1.00 97.25 280 GLY A CA 1
ATOM 2099 C C . GLY A 1 280 ? -11.561 1.393 9.416 1.00 97.25 280 GLY A C 1
ATOM 2100 O O . GLY A 1 280 ? -11.235 2.226 10.265 1.00 97.25 280 GLY A O 1
ATOM 2101 N N . TYR A 1 281 ? -10.965 0.203 9.312 1.00 98.56 281 TYR A N 1
ATOM 2102 C CA . TYR A 1 281 ? -9.802 -0.163 10.117 1.00 98.56 281 TYR A CA 1
ATOM 2103 C C . TYR A 1 281 ? -8.535 0.559 9.658 1.00 98.56 281 TYR A C 1
ATOM 2105 O O . TYR A 1 281 ? -8.360 0.890 8.484 1.00 98.56 281 TYR A O 1
ATOM 2113 N N . GLY A 1 282 ? -7.640 0.818 10.611 1.00 98.56 282 GLY A N 1
ATOM 2114 C CA . GLY A 1 282 ? -6.341 1.414 10.321 1.00 98.56 282 GLY A CA 1
ATOM 2115 C C . GLY A 1 282 ? -5.409 0.454 9.591 1.00 98.56 282 GLY A C 1
ATOM 2116 O O . GLY A 1 282 ? -5.503 -0.764 9.741 1.00 98.56 282 GLY A O 1
ATOM 2117 N N . ILE A 1 283 ? -4.486 1.035 8.834 1.00 98.88 283 ILE A N 1
ATOM 2118 C CA . ILE A 1 283 ? -3.345 0.366 8.215 1.00 98.88 283 ILE A CA 1
ATOM 2119 C C . ILE A 1 283 ? -2.099 0.835 8.956 1.00 98.88 283 ILE A C 1
ATOM 2121 O O . ILE A 1 283 ? -1.846 2.042 9.025 1.00 98.88 283 ILE A O 1
ATOM 2125 N N . TYR A 1 284 ? -1.328 -0.100 9.501 1.00 98.75 284 TYR A N 1
ATOM 2126 C CA . TYR A 1 284 ? -0.165 0.197 10.328 1.00 98.75 284 TYR A CA 1
ATOM 2127 C C . TYR A 1 284 ? 1.126 -0.324 9.707 1.00 98.75 284 TYR A C 1
ATOM 2129 O O . TYR A 1 284 ? 1.184 -1.428 9.168 1.00 98.75 284 TYR A O 1
ATOM 2137 N N . VAL A 1 285 ? 2.187 0.469 9.841 1.00 98.50 285 VAL A N 1
ATOM 2138 C CA . VAL A 1 285 ? 3.559 -0.033 9.757 1.00 98.50 285 VAL A CA 1
ATOM 2139 C C . VAL A 1 285 ? 3.959 -0.443 11.160 1.00 98.50 285 VAL A C 1
ATOM 2141 O O . VAL A 1 285 ? 4.099 0.402 12.049 1.00 98.50 285 VAL A O 1
ATOM 2144 N N . GLU A 1 286 ? 4.122 -1.744 11.347 1.00 97.38 286 GLU A N 1
ATOM 2145 C CA . GLU A 1 286 ? 4.538 -2.329 12.609 1.00 97.38 286 GLU A CA 1
ATOM 2146 C C . GLU A 1 286 ? 5.943 -2.916 12.480 1.00 97.38 286 GLU A C 1
ATOM 2148 O O . GLU A 1 286 ? 6.309 -3.507 11.461 1.00 97.38 286 GLU A O 1
ATOM 2153 N N . ARG A 1 287 ? 6.744 -2.708 13.521 1.00 96.44 287 ARG A N 1
ATOM 2154 C CA . ARG A 1 287 ? 8.147 -3.094 13.592 1.00 96.44 287 ARG A CA 1
ATOM 2155 C C . ARG A 1 287 ? 8.374 -3.921 14.839 1.00 96.44 287 ARG A C 1
ATOM 2157 O O . ARG A 1 287 ? 8.016 -3.506 15.945 1.00 96.44 287 ARG A O 1
ATOM 2164 N N . ASP A 1 288 ? 9.000 -5.072 14.664 1.00 94.25 288 ASP A N 1
ATOM 2165 C CA . ASP A 1 288 ? 9.357 -5.947 15.770 1.00 94.25 288 ASP A CA 1
ATOM 2166 C C . ASP A 1 288 ? 10.464 -5.343 16.653 1.00 94.25 288 ASP A C 1
ATOM 2168 O O . ASP A 1 288 ? 10.951 -4.226 16.436 1.00 94.25 288 ASP A O 1
ATOM 2172 N N . LYS A 1 289 ? 10.908 -6.087 17.669 1.00 94.19 289 LYS A N 1
ATOM 2173 C CA . LYS A 1 289 ? 11.986 -5.630 18.561 1.00 94.19 289 LYS A CA 1
ATOM 2174 C C . LYS A 1 289 ? 13.338 -5.355 17.878 1.00 94.19 289 LYS A C 1
ATOM 2176 O O . LYS A 1 289 ? 14.197 -4.741 18.511 1.00 94.19 289 LYS A O 1
ATOM 2181 N N . ASN A 1 290 ? 13.543 -5.819 16.648 1.00 93.25 290 ASN A N 1
ATOM 2182 C CA . ASN A 1 290 ? 14.746 -5.594 15.851 1.00 93.25 290 ASN A CA 1
ATOM 2183 C C . ASN A 1 290 ? 14.570 -4.477 14.807 1.00 93.25 290 ASN A C 1
ATOM 2185 O O . ASN A 1 290 ? 15.572 -4.003 14.277 1.00 93.25 290 ASN A O 1
ATOM 2189 N N . GLY A 1 291 ? 13.339 -4.025 14.545 1.00 94.00 291 GLY A N 1
ATOM 2190 C CA . GLY A 1 291 ? 13.035 -3.085 13.461 1.00 94.00 291 GLY A CA 1
ATOM 2191 C C . GLY A 1 291 ? 12.617 -3.767 12.154 1.00 94.00 291 GLY A C 1
ATOM 2192 O O . GLY A 1 291 ? 12.500 -3.106 11.120 1.00 94.00 291 GLY A O 1
ATOM 2193 N N . ASP A 1 292 ? 12.365 -5.072 12.180 1.00 95.19 292 ASP A N 1
ATOM 2194 C CA . ASP A 1 292 ? 11.910 -5.835 11.024 1.00 95.19 292 ASP A CA 1
ATOM 2195 C C . ASP A 1 292 ? 10.385 -5.704 10.869 1.00 95.19 292 ASP A C 1
ATOM 2197 O O . ASP A 1 292 ? 9.656 -5.554 11.855 1.00 95.19 292 ASP A O 1
ATOM 2201 N N . LEU A 1 293 ? 9.894 -5.708 9.622 1.00 96.00 293 LEU A N 1
ATOM 2202 C CA . LEU 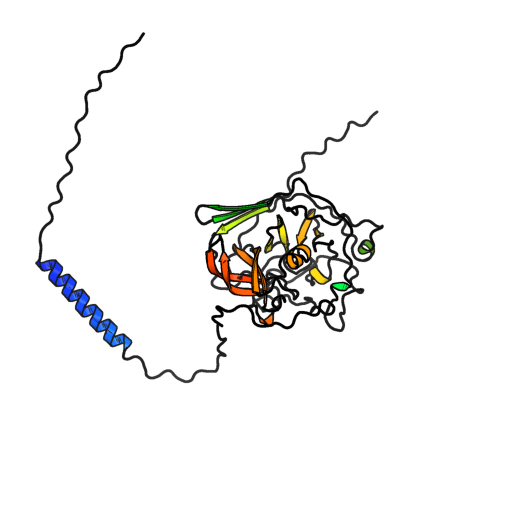A 1 293 ? 8.452 -5.794 9.352 1.00 96.00 293 LEU A CA 1
ATOM 2203 C C . LEU A 1 293 ? 7.921 -7.163 9.778 1.00 96.00 293 LEU A C 1
ATOM 2205 O O . LEU A 1 293 ? 8.644 -8.161 9.726 1.00 96.00 293 LEU A O 1
ATOM 2209 N N . LEU A 1 294 ? 6.634 -7.214 10.123 1.00 96.00 294 LEU A N 1
ATOM 2210 C CA . LEU A 1 294 ? 5.949 -8.488 10.309 1.00 96.00 294 LEU A CA 1
ATOM 2211 C C . LEU A 1 294 ? 5.837 -9.279 9.000 1.00 96.00 294 LEU A C 1
ATOM 2213 O O . LEU A 1 294 ? 5.935 -8.732 7.897 1.00 96.00 294 LEU A O 1
ATOM 2217 N N . THR A 1 295 ? 5.631 -10.585 9.150 1.00 96.25 295 THR A N 1
ATOM 2218 C CA . THR A 1 295 ? 5.405 -11.531 8.054 1.00 96.25 295 THR A CA 1
ATOM 2219 C C . THR A 1 295 ? 3.977 -12.062 8.096 1.00 96.25 295 THR A C 1
ATOM 2221 O O . THR A 1 295 ? 3.264 -11.921 9.092 1.00 96.25 295 THR A O 1
ATOM 2224 N N . ASN A 1 296 ? 3.564 -12.735 7.024 1.00 96.31 296 ASN A N 1
ATOM 2225 C CA . ASN A 1 296 ? 2.269 -13.401 6.931 1.00 96.31 296 ASN A CA 1
ATOM 2226 C C . ASN A 1 296 ? 2.019 -14.357 8.100 1.00 96.31 296 ASN A C 1
ATOM 2228 O O . ASN A 1 296 ? 0.880 -14.499 8.525 1.00 96.31 296 ASN A O 1
ATOM 2232 N N . GLU A 1 297 ? 3.064 -14.983 8.652 1.00 95.19 297 GLU A N 1
ATOM 2233 C CA . GLU A 1 297 ? 2.956 -15.898 9.797 1.00 95.19 297 GLU A CA 1
ATOM 2234 C C . GLU A 1 297 ? 2.392 -15.227 11.059 1.00 95.19 297 GLU A C 1
ATOM 2236 O O . GLU A 1 297 ? 1.886 -15.916 11.946 1.00 95.19 297 GLU A O 1
ATOM 2241 N N . ASN A 1 298 ? 2.468 -13.897 11.146 1.00 95.19 298 ASN A N 1
ATOM 2242 C CA . ASN A 1 298 ? 1.967 -13.118 12.274 1.00 95.19 298 ASN A CA 1
ATOM 2243 C C . ASN A 1 298 ? 0.544 -12.588 12.072 1.00 95.19 298 ASN A C 1
ATOM 2245 O O . ASN A 1 298 ? -0.028 -12.047 13.015 1.00 95.19 298 ASN A O 1
ATOM 2249 N N . LEU A 1 299 ? -0.009 -12.715 10.866 1.00 97.50 299 LEU A N 1
ATOM 2250 C CA . LEU A 1 299 ? -1.251 -12.061 10.467 1.00 97.50 299 LEU A CA 1
ATOM 2251 C C . LEU A 1 299 ? -2.357 -13.080 10.198 1.00 97.50 299 LEU A C 1
ATOM 2253 O O . LEU A 1 299 ? -2.100 -14.251 9.925 1.00 97.50 299 LEU A O 1
ATOM 2257 N N . ASP A 1 300 ? -3.601 -12.633 10.287 1.00 98.44 300 ASP A N 1
ATOM 2258 C CA . ASP A 1 300 ? -4.781 -13.454 10.051 1.00 98.44 300 ASP A CA 1
ATOM 2259 C C . ASP A 1 300 ? -5.094 -13.638 8.554 1.00 98.44 300 ASP A C 1
ATOM 2261 O O . ASP A 1 300 ? -4.332 -13.264 7.657 1.00 98.44 300 ASP A O 1
ATOM 2265 N N . GLU A 1 301 ? -6.245 -14.245 8.261 1.00 98.56 301 GLU A N 1
ATOM 2266 C CA . GLU A 1 301 ? -6.704 -14.485 6.898 1.00 98.56 301 GLU A CA 1
ATOM 2267 C C . GLU A 1 301 ? -6.980 -13.224 6.062 1.00 98.56 301 GLU A C 1
ATOM 2269 O O . GLU A 1 301 ? -7.027 -13.330 4.835 1.00 98.56 301 GLU A O 1
ATOM 2274 N N . CYS A 1 302 ? -7.155 -12.063 6.701 1.00 98.69 302 CYS A N 1
ATOM 2275 C CA . CYS A 1 302 ? -7.360 -10.767 6.057 1.00 98.69 302 CYS A CA 1
ATOM 2276 C C . CYS A 1 302 ? -6.123 -9.877 6.069 1.00 98.69 302 CYS A C 1
ATOM 2278 O O . CYS A 1 302 ? -6.203 -8.755 5.562 1.00 98.69 302 CYS A O 1
ATOM 2280 N N . HIS A 1 303 ? -4.987 -10.401 6.539 1.00 98.62 303 HIS A N 1
ATOM 2281 C CA . HIS A 1 303 ? -3.708 -9.695 6.591 1.00 98.62 303 HIS A CA 1
ATOM 2282 C C . HIS A 1 303 ? -3.672 -8.593 7.663 1.00 98.62 303 HIS A C 1
ATOM 2284 O O . HIS A 1 303 ? -3.036 -7.548 7.522 1.00 98.62 303 HIS A O 1
ATOM 2290 N N . GLY A 1 304 ? -4.376 -8.831 8.768 1.00 98.44 304 GLY A N 1
ATOM 2291 C CA . GLY A 1 304 ? -4.322 -7.992 9.956 1.00 98.44 304 GLY A CA 1
ATOM 2292 C C . GLY A 1 304 ? -4.236 -8.809 11.236 1.00 98.44 304 GLY A C 1
ATOM 2293 O O . GLY A 1 304 ? -4.085 -10.028 11.223 1.00 98.44 304 GLY A O 1
ATOM 2294 N N . HIS A 1 305 ? -4.311 -8.126 12.370 1.00 98.00 305 HIS A N 1
ATOM 2295 C CA . HIS A 1 305 ? -4.397 -8.752 13.690 1.00 98.00 305 HIS A CA 1
ATOM 2296 C C . HIS A 1 305 ? -4.976 -7.774 14.713 1.00 98.00 305 HIS A C 1
ATOM 2298 O O . HIS A 1 305 ? -5.237 -6.613 14.408 1.00 98.00 305 HIS A O 1
ATOM 2304 N N . THR A 1 306 ? -5.223 -8.246 15.936 1.00 97.62 306 THR A N 1
ATOM 2305 C CA . THR A 1 306 ? -5.693 -7.400 17.043 1.00 97.62 306 THR A CA 1
ATOM 2306 C C . THR A 1 306 ? -4.580 -7.215 18.064 1.00 97.62 306 THR A C 1
ATOM 2308 O O . THR A 1 306 ? -4.210 -8.163 18.751 1.00 97.62 306 THR A O 1
ATOM 2311 N N . SER A 1 307 ? -4.109 -5.981 18.220 1.00 96.12 307 SER A N 1
ATOM 2312 C CA . SER A 1 307 ? -3.101 -5.595 19.213 1.00 96.12 307 SER A CA 1
ATOM 2313 C C . SER A 1 307 ? -3.456 -4.228 19.822 1.00 96.12 307 SER A C 1
ATOM 2315 O O . SER A 1 307 ? -4.495 -3.645 19.491 1.00 96.12 307 SER A O 1
ATOM 2317 N N . ILE A 1 308 ? -2.643 -3.732 20.763 1.00 96.31 308 ILE A N 1
ATOM 2318 C CA . ILE A 1 308 ? -2.787 -2.370 21.290 1.00 96.31 308 ILE A CA 1
ATOM 2319 C C . ILE A 1 308 ? -2.115 -1.384 20.333 1.00 96.31 308 ILE A C 1
ATOM 2321 O O . ILE A 1 308 ? -0.891 -1.358 20.219 1.00 96.31 308 ILE A O 1
ATOM 2325 N N . VAL A 1 309 ? -2.908 -0.495 19.740 1.00 96.81 309 VAL A N 1
ATOM 2326 C CA . VAL A 1 309 ? -2.439 0.554 18.825 1.00 96.81 309 VAL A CA 1
ATOM 2327 C C . VAL A 1 309 ? -2.832 1.943 19.322 1.00 96.81 309 VAL A C 1
ATOM 2329 O O . VAL A 1 309 ? -3.684 2.090 20.199 1.00 96.81 309 VAL A O 1
ATOM 2332 N N . ASP A 1 310 ? -2.175 2.979 18.794 1.00 96.94 310 ASP A N 1
ATOM 2333 C CA . ASP A 1 310 ? -2.663 4.355 18.934 1.00 96.94 310 ASP A CA 1
ATOM 2334 C C . ASP A 1 310 ? -3.797 4.597 17.934 1.00 96.94 310 ASP A C 1
ATOM 2336 O O . ASP A 1 310 ? -3.589 4.443 16.729 1.00 96.94 310 ASP A O 1
ATOM 2340 N N . TRP A 1 311 ? -4.980 4.951 18.424 1.00 97.12 311 TRP A N 1
ATOM 2341 C CA . TRP A 1 311 ? -6.148 5.294 17.621 1.00 97.12 311 TRP A CA 1
ATOM 2342 C C . TRP A 1 311 ? -6.742 6.595 18.151 1.00 97.12 311 TRP A C 1
ATOM 2344 O O . TRP A 1 311 ? -7.181 6.664 19.298 1.00 97.12 311 TRP A O 1
ATOM 2354 N N . ASP A 1 312 ? -6.725 7.642 17.326 1.00 94.69 312 ASP A N 1
ATOM 2355 C CA . ASP A 1 312 ? -7.184 8.990 17.690 1.00 94.69 312 ASP A CA 1
ATOM 2356 C C . ASP A 1 312 ? -6.549 9.551 18.983 1.00 94.69 312 ASP A C 1
ATOM 2358 O O . ASP A 1 312 ? -7.177 10.310 19.722 1.00 94.69 312 ASP A O 1
ATOM 2362 N N . GLY A 1 313 ? -5.281 9.208 19.247 1.00 94.19 313 GLY A N 1
ATOM 2363 C CA . GLY A 1 313 ? -4.531 9.672 20.417 1.00 94.19 313 GLY A CA 1
ATOM 2364 C C . GLY A 1 313 ? -4.752 8.845 21.684 1.00 94.19 313 GLY A C 1
ATOM 2365 O O . GLY A 1 313 ? -4.234 9.208 22.744 1.00 94.19 313 GLY A O 1
ATOM 2366 N N . GLU A 1 314 ? -5.499 7.742 21.600 1.00 95.56 314 GLU A N 1
ATOM 2367 C CA . GLU A 1 314 ? -5.724 6.812 22.704 1.00 95.56 314 GLU A CA 1
ATOM 2368 C C . GLU A 1 314 ? -5.159 5.422 22.393 1.00 95.56 314 GLU A C 1
ATOM 2370 O O . GLU A 1 314 ? -5.173 4.952 21.257 1.00 95.56 314 GLU A O 1
ATOM 2375 N N . LYS A 1 315 ? -4.669 4.730 23.428 1.00 96.25 315 LYS A N 1
ATOM 2376 C CA . LYS A 1 315 ? -4.249 3.330 23.310 1.00 96.25 315 LYS A CA 1
ATOM 2377 C C . LYS A 1 315 ? -5.462 2.419 23.423 1.00 96.25 315 LYS A C 1
ATOM 2379 O O . LYS A 1 315 ? -6.094 2.365 24.478 1.00 96.25 315 LYS A O 1
ATOM 2384 N N . VAL A 1 316 ? -5.752 1.678 22.360 1.00 96.44 316 VAL A N 1
ATOM 2385 C CA . VAL A 1 316 ? -6.905 0.775 22.278 1.00 96.44 316 VAL A CA 1
ATOM 2386 C C . VAL A 1 316 ? -6.483 -0.583 21.734 1.00 96.44 316 VAL A C 1
ATOM 2388 O O . VAL A 1 316 ? -5.634 -0.665 20.851 1.00 96.44 316 VAL A O 1
ATOM 2391 N N . LYS A 1 317 ? -7.090 -1.658 22.250 1.00 96.62 317 LYS A N 1
ATOM 2392 C CA . LYS A 1 317 ? -6.973 -2.992 21.652 1.00 96.62 317 LYS A CA 1
ATOM 2393 C C . LYS A 1 317 ? -7.945 -3.072 20.476 1.00 96.62 317 LYS A C 1
ATOM 2395 O O . LYS A 1 317 ? -9.156 -3.124 20.696 1.00 96.62 317 LYS A O 1
ATOM 2400 N N . LEU A 1 318 ? -7.428 -3.023 19.251 1.00 97.06 318 LEU A N 1
ATOM 2401 C CA . LEU A 1 318 ? -8.221 -2.876 18.030 1.00 97.06 318 LEU A CA 1
ATOM 2402 C C . LEU A 1 318 ? -7.638 -3.743 16.911 1.00 97.06 318 LEU A C 1
ATOM 2404 O O . LEU A 1 318 ? -6.419 -3.842 16.759 1.00 97.06 318 LEU A O 1
ATOM 2408 N N . TYR A 1 319 ? -8.516 -4.367 16.125 1.00 98.50 319 TYR A N 1
ATOM 2409 C CA . TYR A 1 319 ? -8.105 -4.998 14.875 1.00 98.50 319 TYR A CA 1
ATOM 2410 C C . TYR A 1 319 ? -7.547 -3.942 13.912 1.00 98.50 319 TYR A C 1
ATOM 2412 O O . TYR A 1 319 ? -8.054 -2.826 13.858 1.00 98.50 319 TYR A O 1
ATOM 2420 N N . HIS A 1 320 ? -6.509 -4.267 13.160 1.00 98.75 320 HIS A N 1
ATOM 2421 C CA . HIS A 1 320 ? -5.950 -3.381 12.147 1.00 98.75 320 HIS A CA 1
ATOM 2422 C C . HIS A 1 320 ? -5.162 -4.189 11.113 1.00 98.75 320 HIS A C 1
ATOM 2424 O O . HIS A 1 320 ? -4.705 -5.298 11.394 1.00 98.75 320 HIS A O 1
ATOM 2430 N N . TYR A 1 321 ? -5.014 -3.628 9.914 1.00 98.81 321 TYR A N 1
ATOM 2431 C CA . TYR A 1 321 ? -4.184 -4.203 8.857 1.00 98.81 321 TYR A CA 1
ATOM 2432 C C . TYR A 1 321 ? -2.725 -3.830 9.066 1.00 98.81 321 TYR A C 1
ATOM 2434 O O . TYR A 1 321 ? -2.420 -2.740 9.562 1.00 98.81 321 TYR A O 1
ATOM 2442 N N . VAL A 1 322 ? -1.826 -4.715 8.647 1.00 98.56 322 VAL A N 1
ATOM 2443 C CA . VAL A 1 322 ? -0.386 -4.541 8.840 1.00 98.56 322 VAL A CA 1
ATOM 2444 C C . VAL A 1 322 ? 0.322 -4.567 7.495 1.00 98.56 322 VAL A C 1
ATOM 2446 O O . VAL A 1 322 ? 0.095 -5.449 6.674 1.00 98.56 322 VAL A O 1
ATOM 2449 N N . ALA A 1 323 ? 1.194 -3.587 7.273 1.00 98.31 323 ALA A N 1
ATOM 2450 C CA . ALA A 1 323 ? 2.047 -3.533 6.098 1.00 98.31 323 ALA A CA 1
ATOM 2451 C C . ALA A 1 323 ? 3.178 -4.570 6.181 1.00 98.31 323 ALA A C 1
ATOM 2453 O O . ALA A 1 323 ? 3.917 -4.608 7.167 1.00 98.31 323 ALA A O 1
ATOM 2454 N N . THR A 1 324 ? 3.357 -5.361 5.124 1.00 97.12 324 THR A N 1
ATOM 2455 C CA . THR A 1 324 ? 4.400 -6.396 5.017 1.00 97.12 324 THR A CA 1
ATOM 2456 C C . THR A 1 324 ? 5.097 -6.359 3.658 1.00 97.12 324 THR A C 1
ATOM 2458 O O . THR A 1 324 ? 4.594 -5.774 2.702 1.00 97.12 324 THR A O 1
ATOM 2461 N N . MET A 1 325 ? 6.238 -7.051 3.544 1.00 96.31 325 MET A N 1
ATOM 2462 C CA . MET A 1 325 ? 6.895 -7.299 2.246 1.00 96.31 325 MET A CA 1
ATOM 2463 C C . MET A 1 325 ? 6.287 -8.478 1.480 1.00 96.31 325 MET A C 1
ATOM 2465 O O . MET A 1 325 ? 6.568 -8.659 0.300 1.00 96.31 325 MET A O 1
ATOM 2469 N N . GLU A 1 326 ? 5.492 -9.316 2.140 1.00 97.19 326 GLU A N 1
ATOM 2470 C CA . GLU A 1 326 ? 4.847 -10.463 1.507 1.00 97.19 326 GLU A CA 1
ATOM 2471 C C . GLU A 1 326 ? 3.465 -10.100 0.977 1.00 97.19 326 GLU A C 1
ATOM 2473 O O . GLU A 1 326 ? 2.700 -9.416 1.653 1.00 97.19 326 GLU A O 1
ATOM 2478 N N . TYR A 1 327 ? 3.115 -10.634 -0.193 1.00 98.25 327 TYR A N 1
ATOM 2479 C CA . TYR A 1 327 ? 1.758 -10.577 -0.729 1.00 98.25 327 TYR A CA 1
ATOM 2480 C C . TYR A 1 327 ? 0.730 -11.116 0.293 1.00 98.25 327 TYR A C 1
ATOM 2482 O O . TYR A 1 327 ? 0.987 -12.180 0.879 1.00 98.25 327 TYR A O 1
ATOM 2490 N N . PRO A 1 328 ? -0.447 -10.474 0.469 1.00 98.25 328 PRO A N 1
ATOM 2491 C CA . PRO A 1 328 ? -1.024 -9.341 -0.282 1.00 98.25 328 PRO A CA 1
ATOM 2492 C C . PRO A 1 328 ? -0.584 -7.928 0.149 1.00 98.25 328 PRO A C 1
ATOM 2494 O O . PRO A 1 328 ? -1.267 -6.959 -0.180 1.00 98.25 328 PRO A O 1
ATOM 2497 N N . TYR A 1 329 ? 0.528 -7.797 0.874 1.00 98.50 329 TYR A N 1
ATOM 2498 C CA . TYR A 1 329 ? 1.151 -6.550 1.342 1.00 98.50 329 TYR A CA 1
ATOM 2499 C C . TYR A 1 329 ? 0.393 -5.791 2.429 1.00 98.50 329 TYR A C 1
ATOM 2501 O O . TYR A 1 329 ? 1.038 -5.269 3.337 1.00 98.50 329 TYR A O 1
ATOM 2509 N N . VAL A 1 330 ? -0.940 -5.700 2.349 1.00 98.19 330 VAL A N 1
ATOM 2510 C CA . VAL A 1 330 ? -1.755 -4.976 3.339 1.00 98.19 330 VAL A CA 1
ATOM 2511 C C . VAL A 1 330 ? -3.144 -5.579 3.564 1.00 98.19 330 VAL A C 1
ATOM 2513 O O . VAL A 1 330 ? -3.456 -5.944 4.687 1.00 98.19 330 VAL A O 1
ATOM 2516 N N . VAL A 1 331 ? -4.015 -5.632 2.548 1.00 98.31 331 VAL A N 1
ATOM 2517 C CA . VAL A 1 331 ? -5.426 -6.043 2.715 1.00 98.31 331 VAL A CA 1
ATOM 2518 C C . VAL A 1 331 ? -5.704 -7.275 1.859 1.00 98.31 331 VAL A C 1
ATOM 2520 O O . VAL A 1 331 ? -5.734 -7.188 0.632 1.00 98.31 331 VAL A O 1
ATOM 2523 N N . GLY A 1 332 ? -5.925 -8.425 2.506 1.00 98.44 332 GLY A N 1
ATOM 2524 C CA . GLY A 1 332 ? -6.327 -9.673 1.836 1.00 98.44 332 GLY A CA 1
ATOM 2525 C C . GLY A 1 332 ? -7.847 -9.861 1.743 1.00 98.44 332 GLY A C 1
ATOM 2526 O O . GLY A 1 332 ? -8.353 -10.432 0.775 1.00 98.44 332 GLY A O 1
ATOM 2527 N N . CYS A 1 333 ? -8.578 -9.356 2.737 1.00 98.69 333 CYS A N 1
ATOM 2528 C CA . CYS A 1 333 ? -10.036 -9.238 2.785 1.00 98.69 333 CYS A CA 1
ATOM 2529 C C . CYS A 1 333 ? -10.443 -8.104 3.722 1.00 98.69 333 CYS A C 1
ATOM 2531 O O . CYS A 1 333 ? -9.626 -7.636 4.508 1.00 98.69 333 CYS A O 1
ATOM 2533 N N . PHE A 1 334 ? -11.713 -7.699 3.679 1.00 98.62 334 PHE A N 1
ATOM 2534 C CA . PHE A 1 334 ? -12.258 -6.779 4.671 1.00 98.62 334 PHE A CA 1
ATOM 2535 C C . PHE A 1 334 ? -12.779 -7.529 5.898 1.00 98.62 334 PHE A C 1
ATOM 2537 O O . PHE A 1 334 ? -13.609 -8.435 5.769 1.00 98.62 334 PHE A O 1
ATOM 2544 N N . ARG A 1 335 ? -12.320 -7.128 7.088 1.00 98.25 335 ARG A N 1
ATOM 2545 C CA . ARG A 1 335 ? -12.746 -7.661 8.389 1.00 98.25 335 ARG A CA 1
ATOM 2546 C C . ARG A 1 335 ? -14.021 -6.991 8.904 1.00 98.25 335 ARG A C 1
ATOM 2548 O O . ARG A 1 335 ? -14.811 -7.631 9.599 1.00 98.25 335 ARG A O 1
ATOM 2555 N N . ALA A 1 336 ? -14.232 -5.721 8.568 1.00 97.50 336 ALA A N 1
ATOM 2556 C CA . ALA A 1 336 ? -15.476 -4.991 8.804 1.00 97.50 336 ALA A CA 1
ATOM 2557 C C . ALA A 1 336 ? -16.288 -4.838 7.504 1.00 97.50 336 ALA A C 1
ATOM 2559 O O . ALA A 1 336 ? -15.936 -5.372 6.455 1.00 97.50 336 ALA A O 1
ATOM 2560 N N . THR A 1 337 ? -17.423 -4.136 7.577 1.00 95.31 337 THR A N 1
ATOM 2561 C CA . THR A 1 337 ? -18.239 -3.842 6.388 1.00 95.31 337 THR A CA 1
ATOM 2562 C C . THR A 1 337 ? -17.608 -2.696 5.586 1.00 95.31 337 THR A C 1
ATOM 2564 O O . THR A 1 337 ? -17.600 -1.564 6.088 1.00 95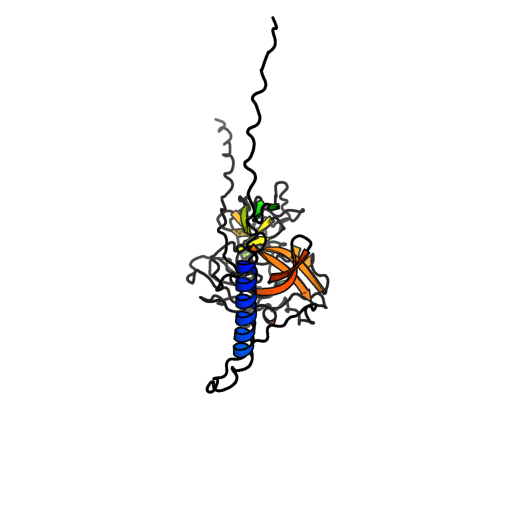.31 337 THR A O 1
ATOM 2567 N N . PRO A 1 338 ? -17.126 -2.941 4.352 1.00 94.12 338 PRO A N 1
ATOM 2568 C CA . PRO A 1 338 ? -16.518 -1.902 3.532 1.00 94.12 338 PRO A CA 1
ATOM 2569 C C . PRO A 1 338 ? -17.530 -0.822 3.152 1.00 94.12 338 PRO A C 1
ATOM 2571 O O . PRO A 1 338 ? -18.707 -1.096 2.902 1.00 94.12 338 PRO A O 1
ATOM 2574 N N . GLN A 1 339 ? -17.058 0.418 3.105 1.00 87.94 339 GLN A N 1
ATOM 2575 C CA . GLN A 1 339 ? -17.793 1.554 2.571 1.00 87.94 339 GLN A CA 1
ATOM 2576 C C . GLN A 1 339 ? -17.412 1.763 1.106 1.00 87.94 339 GLN A C 1
ATOM 2578 O O . GLN A 1 339 ? -16.256 1.614 0.719 1.00 87.94 339 GLN A O 1
ATOM 2583 N N . VAL A 1 340 ? -18.396 2.108 0.279 1.00 69.44 340 VAL A N 1
ATOM 2584 C CA . VAL A 1 340 ? -18.171 2.370 -1.146 1.00 69.44 340 VAL A CA 1
ATOM 2585 C C . VAL A 1 340 ? -17.554 3.759 -1.297 1.00 69.44 340 VAL A C 1
ATOM 2587 O O . VAL A 1 340 ? -18.135 4.735 -0.817 1.00 69.44 340 VAL A O 1
ATOM 2590 N N . MET A 1 341 ? -16.412 3.868 -1.980 1.00 65.69 341 MET A N 1
ATOM 2591 C CA . MET A 1 341 ? -15.880 5.176 -2.363 1.00 65.69 341 MET A CA 1
ATOM 2592 C C . MET A 1 341 ? -16.693 5.761 -3.523 1.00 65.69 341 MET A C 1
ATOM 2594 O O . MET A 1 341 ? -17.039 5.053 -4.468 1.00 65.69 341 MET A O 1
ATOM 2598 N N . SER A 1 342 ? -16.942 7.069 -3.500 1.00 55.06 342 SER A N 1
ATOM 2599 C CA . SER A 1 342 ? -17.220 7.812 -4.728 1.00 55.06 342 SER A CA 1
ATOM 2600 C C . SER A 1 342 ? -15.914 8.420 -5.246 1.00 55.06 342 SER A C 1
ATOM 2602 O O . SER A 1 342 ? -15.578 9.539 -4.861 1.00 55.06 342 SER A O 1
ATOM 2604 N N . THR A 1 343 ? -15.169 7.709 -6.095 1.00 52.66 343 THR A N 1
ATOM 2605 C CA . THR A 1 343 ? -14.147 8.358 -6.928 1.00 52.66 343 THR A CA 1
ATOM 2606 C C . THR A 1 343 ? -14.845 9.031 -8.103 1.00 52.66 343 THR A C 1
ATOM 2608 O O . THR A 1 343 ? -15.677 8.440 -8.795 1.00 52.66 343 THR A O 1
ATOM 2611 N N . GLN A 1 344 ? -14.551 10.307 -8.322 1.00 51.47 344 GLN A N 1
ATOM 2612 C CA . GLN A 1 344 ? -14.919 10.993 -9.553 1.00 51.47 344 GLN A CA 1
ATOM 2613 C C . GLN A 1 344 ? -13.696 11.759 -10.030 1.00 51.47 344 GLN A C 1
ATOM 2615 O O . GLN A 1 344 ? -13.145 12.571 -9.282 1.00 51.47 344 GLN A O 1
ATOM 2620 N N . THR A 1 345 ? -13.292 11.522 -11.276 1.00 54.34 345 THR A N 1
ATOM 2621 C CA . THR A 1 345 ? -12.281 12.346 -11.934 1.00 54.34 345 THR A CA 1
ATOM 2622 C C . THR A 1 345 ? -12.729 13.791 -11.858 1.00 54.34 345 THR A C 1
ATOM 2624 O O . THR A 1 345 ? -13.836 14.129 -12.299 1.00 54.34 345 THR A O 1
ATOM 2627 N N . ALA A 1 346 ? -11.902 14.637 -11.243 1.00 51.69 346 ALA A N 1
ATOM 2628 C CA . ALA A 1 346 ? -12.204 16.051 -11.164 1.00 51.69 346 ALA A CA 1
ATOM 2629 C C . ALA A 1 346 ? -12.342 16.557 -12.603 1.00 51.69 346 ALA A C 1
ATOM 2631 O O . ALA A 1 346 ? -11.426 16.423 -13.414 1.00 51.69 346 ALA A O 1
ATOM 2632 N N . SER A 1 347 ? -13.516 17.080 -12.963 1.00 41.25 347 SER A N 1
ATOM 2633 C CA . SER A 1 347 ? -13.730 17.610 -14.305 1.00 41.25 347 SER A CA 1
ATOM 2634 C C . SER A 1 347 ? -12.711 18.723 -14.545 1.00 41.25 347 SER A C 1
ATOM 2636 O O . SER A 1 347 ? -12.811 19.785 -13.923 1.00 41.25 347 SER A O 1
ATOM 2638 N N . LEU A 1 348 ? -11.735 18.491 -15.426 1.00 43.44 348 LEU A N 1
ATOM 2639 C CA . LEU A 1 348 ? -10.809 19.536 -15.847 1.00 43.44 348 LEU A CA 1
ATOM 2640 C C . LEU A 1 348 ? -11.631 20.729 -16.368 1.00 43.44 348 LEU A C 1
ATOM 2642 O O . LEU A 1 348 ? -12.554 20.520 -17.164 1.00 43.44 348 LEU A O 1
ATOM 2646 N N . PRO A 1 349 ? -11.336 21.981 -15.970 1.00 36.81 349 PRO A N 1
ATOM 2647 C CA . PRO A 1 349 ? -11.925 23.126 -16.641 1.00 36.81 349 PRO A CA 1
ATOM 2648 C C . PRO A 1 349 ? -11.545 23.062 -18.124 1.00 36.81 349 PRO A C 1
ATOM 2650 O O . PRO A 1 349 ? -10.376 22.899 -18.476 1.00 36.81 349 PRO A O 1
ATOM 2653 N N . GLU A 1 350 ? -12.559 23.145 -18.984 1.00 35.03 350 GLU A N 1
ATOM 2654 C CA . GLU A 1 350 ? -12.459 23.045 -20.439 1.00 35.03 350 GLU A CA 1
ATOM 2655 C C . GLU A 1 350 ? -11.256 23.845 -20.967 1.00 35.03 350 GLU A C 1
ATOM 2657 O O . GLU A 1 350 ? -11.169 25.065 -20.788 1.00 35.03 350 GLU A O 1
ATOM 2662 N N . ARG A 1 351 ? -10.295 23.149 -21.596 1.00 41.91 351 ARG A N 1
ATOM 2663 C CA . ARG A 1 351 ? -9.129 23.767 -22.241 1.00 41.91 351 ARG A CA 1
ATOM 2664 C C . ARG A 1 351 ? -9.644 24.816 -23.223 1.00 41.91 351 ARG A C 1
ATOM 2666 O O . ARG A 1 351 ? -10.181 24.468 -24.273 1.00 41.91 351 ARG A O 1
ATOM 2673 N N . GLN A 1 352 ? -9.447 26.098 -22.917 1.00 35.81 352 GLN A N 1
ATOM 2674 C CA . GLN A 1 352 ? -9.651 27.160 -23.896 1.00 35.81 352 GLN A CA 1
ATOM 2675 C C . GLN A 1 352 ? -8.667 26.933 -25.044 1.00 35.81 352 GLN A C 1
ATOM 2677 O O . GLN A 1 352 ? -7.482 27.251 -24.948 1.00 35.81 352 GLN A O 1
ATOM 2682 N N . THR A 1 353 ? -9.152 26.350 -26.137 1.00 38.38 353 THR A N 1
ATOM 2683 C CA . THR A 1 353 ? -8.421 26.290 -27.400 1.00 38.38 353 THR A CA 1
ATOM 2684 C C . THR A 1 353 ? -8.052 27.716 -27.816 1.00 38.38 353 THR A C 1
ATOM 2686 O O . THR A 1 353 ? -8.960 28.538 -27.989 1.00 38.38 353 THR A O 1
ATOM 2689 N N . PRO A 1 354 ? -6.759 28.047 -28.000 1.00 43.75 354 PRO A N 1
ATOM 2690 C CA . PRO A 1 354 ? -6.371 29.341 -28.540 1.00 43.75 354 PRO A CA 1
ATOM 2691 C C . PRO A 1 354 ? -6.988 29.520 -29.933 1.00 43.75 354 PRO A C 1
ATOM 2693 O O . PRO A 1 354 ? -7.024 28.557 -30.706 1.00 43.75 354 PRO A O 1
ATOM 2696 N N . PRO A 1 355 ? -7.462 30.725 -30.296 1.00 41.69 355 PRO A N 1
ATOM 2697 C CA . PRO A 1 355 ? -8.039 30.945 -31.610 1.00 41.69 355 PRO A CA 1
ATOM 2698 C C . PRO A 1 355 ? -6.988 30.669 -32.688 1.00 41.69 355 PRO A C 1
ATOM 2700 O O . PRO A 1 355 ? -5.882 31.217 -32.660 1.00 41.69 355 PRO A O 1
ATOM 2703 N N . LEU A 1 356 ? -7.358 29.818 -33.648 1.00 47.75 356 LEU A N 1
ATOM 2704 C CA . LEU A 1 356 ? -6.588 29.566 -34.860 1.00 47.75 356 LEU A CA 1
ATOM 2705 C C . LEU A 1 356 ? -6.285 30.908 -35.535 1.00 47.75 356 LEU A C 1
ATOM 2707 O O . LEU A 1 356 ? -7.197 31.603 -35.992 1.00 47.75 356 LEU A O 1
ATOM 2711 N N . ARG A 1 357 ? -5.001 31.279 -35.593 1.00 52.09 357 ARG A N 1
ATOM 2712 C CA . ARG A 1 357 ? -4.552 32.389 -36.438 1.00 52.09 357 ARG A CA 1
ATOM 2713 C C . ARG A 1 357 ? -4.839 32.008 -37.891 1.00 52.09 357 ARG A C 1
ATOM 2715 O O . ARG A 1 357 ? -4.307 31.010 -38.371 1.00 52.09 357 ARG A O 1
ATOM 2722 N N . ARG A 1 358 ? -5.714 32.777 -38.541 1.00 56.59 358 ARG A N 1
ATOM 2723 C CA . ARG A 1 358 ? -5.881 32.774 -39.999 1.00 56.59 358 ARG A CA 1
ATOM 2724 C C . ARG A 1 358 ? -4.765 33.551 -40.671 1.00 56.59 358 ARG A C 1
ATOM 2726 O O . ARG A 1 358 ? -4.324 34.556 -40.067 1.00 56.59 358 ARG A O 1
#

Radius of gyration: 29.26 Å; chains: 1; bounding box: 67×97×92 Å

Secondary structure (DSSP, 8-state):
------PPPPPPPPPP-------HHHHHHHHHHHHHHHHHHHHHHSS--S-----------------S-PPPPPPP-TTSEEP-TT-EESS--TTSEEBS---------S--TTTEETTTTEE-GGG---B---B--TT--EEEEEETTEEEEEE-SS--TT--B--SSPPTTSGGGGT----PPP--EEEEEEEESS--EEEEEEPBPSSEEEEETTSPEEEPSB-TTSSBHHHHS--BTTSEEE-TT--EEESSS-HHHHTTS--TT-EEEEEEETTS-EEEEEB-TTSPBP-GGGS-TTSEEEEEEEETTEEEEEEEEE--SSTTTT-SSEEE-PPPP--EE-------PPP---